Protein AF-A0A346A3N2-F1 (afdb_monomer_lite)

Foldseek 3Di:
DDDPVLCVVQVVQEDALQVLLVVQDDPPGPWAEEEEEEAPLDDDVLNVQQLVQRLVVTVAYEYEHEAQVQPPDDDDPSPDHPVVSQSVQSPDPSHRHYYYDPDNACLVSCLSNLGLEYEDEPVCVPPDHDPSNVSVQCSNPVVPHHYYYGDDDDDCDPVNVCVVPPPPCPVVVVVVVCVVVVHDVVNVVVVLQVLAAFEEEEEEAKEKEKEFEWAWDDDCPPHPDTDTHTDDMDIDIDFSLVVQLVSVVSRHQYEYEYEAEPDVVVVVSVVVSVVSVYHYDYDYDPVAHRWYWYFYDYPNDGDDIDIRAALAADDPVSLVVLLCCQQVDDGPYYHYTYPRRRCDDPVSVVSNVVSHYD

Organism: NCBI:txid331696

Secondary structure (DSSP, 8-state):
---HHHHHHHGGGB--HHHHHHHH-SSSPSS-EEEEEE--SS--HHHHHHHHHHHTT-SEEEEEEE-GGG---SSS--SS-HHHHHHHHHHSTT--EEEEE-SSSTHHHHHHH--SEEEE-GGGTTTS--HHHHHHHHHHHTTT-EEEEPP------HHHHHHHS--S-HHHHHHHHHHHTT--HHHHHHHHHTTTT-EEEEEE-EEEEEEEEEEEES--SSSS--EEEEEEEEEEEEEHHHHHHHHHHTT-EEEEEEEE-SSHHHHHHHHHHHHTT-EEEEEE-TTSPPPEEEEEEETTEEEEEEEE---SPPPHHHHHHHHHHHHHS--SEEEEE--SSSSSSTTTHHHHHHTS--

pLDDT: mean 89.22, std 12.28, range [44.62, 98.69]

Sequence (358 aa):
MMDEASKKIVSHKVKSAAEIAAAIGAPPRQKKVIMCHGTFDIVHPGHVRHLLYAKSKGDILIASLTADAHIVKANFRPFVPQELRAFNLAALEMVDYVVIDSNPTPLKNISVIKPDYFAKGYEYTKGGLHPRTAEEKQAVEAYGGEIIFTPGDIVYSSSNIIELEPPAIATEKLMALLEAEGLTFDDLRSAVDKLKGLRVHVVGDTIVDSYTHTTLIGGMTKTPTMSVRFENKHDFVGGAGIVAKHLKAAGAEVVFSTVLGNDNLADFALKDLEAAGVECIPIVDQTRPTTNKNAIIAGGYNLLKVDTLDNRSISERILKALCSQVADTPADIVVFSDFRHGMFNRETIPPLIKALPA

Structure (mmCIF, N/CA/C/O backbone):
data_AF-A0A346A3N2-F1
#
_entry.id   AF-A0A346A3N2-F1
#
loop_
_atom_site.group_PDB
_atom_site.id
_atom_site.type_symbol
_atom_site.label_atom_id
_atom_site.label_alt_id
_atom_site.label_comp_id
_atom_site.label_asym_id
_atom_site.label_entity_id
_atom_site.label_seq_id
_atom_site.pdbx_PDB_ins_code
_atom_site.Cartn_x
_atom_site.Cartn_y
_atom_site.Cartn_z
_atom_site.occupancy
_atom_site.B_iso_or_equiv
_atom_site.auth_seq_id
_atom_site.auth_comp_id
_atom_site.auth_asym_id
_atom_site.auth_atom_id
_atom_site.pdbx_PDB_model_num
ATOM 1 N N . MET A 1 1 ? 9.273 -16.909 -22.398 1.00 57.62 1 MET A N 1
ATOM 2 C CA . MET A 1 1 ? 10.690 -17.073 -22.805 1.00 57.62 1 MET A CA 1
ATOM 3 C C . MET A 1 1 ? 10.777 -17.021 -24.322 1.00 57.62 1 MET A C 1
ATOM 5 O O . MET A 1 1 ? 9.874 -17.531 -24.967 1.00 57.62 1 MET A O 1
ATOM 9 N N . MET A 1 2 ? 11.820 -16.392 -24.870 1.00 70.56 2 MET A N 1
ATOM 10 C CA . MET A 1 2 ? 12.058 -16.297 -26.319 1.00 70.56 2 MET A CA 1
ATOM 11 C C . MET A 1 2 ? 12.476 -17.668 -26.877 1.00 70.56 2 MET A C 1
ATOM 13 O O . MET A 1 2 ? 13.251 -18.368 -26.220 1.00 70.56 2 MET A O 1
ATOM 17 N N . ASP A 1 3 ? 11.967 -18.066 -28.043 1.00 84.38 3 ASP A N 1
ATOM 18 C CA . ASP A 1 3 ? 12.298 -19.351 -28.667 1.00 84.38 3 ASP A CA 1
ATOM 19 C C . ASP A 1 3 ? 13.733 -19.368 -29.236 1.00 84.38 3 ASP A C 1
ATOM 21 O O . ASP A 1 3 ? 14.352 -18.328 -29.475 1.00 84.38 3 ASP A O 1
ATOM 25 N N . GLU A 1 4 ? 14.281 -20.566 -29.450 1.00 80.75 4 GLU A N 1
ATOM 26 C CA . GLU A 1 4 ? 15.661 -20.750 -29.922 1.00 80.75 4 GLU A CA 1
ATOM 27 C C . GLU A 1 4 ? 15.924 -20.179 -31.322 1.00 80.75 4 GLU A C 1
ATOM 29 O O . GLU A 1 4 ? 17.043 -19.742 -31.601 1.00 80.75 4 GLU A O 1
ATOM 34 N N . ALA A 1 5 ? 14.924 -20.148 -32.210 1.00 84.06 5 ALA A N 1
ATOM 35 C CA . ALA A 1 5 ? 15.105 -19.574 -33.540 1.00 84.06 5 ALA A CA 1
ATOM 36 C C . ALA A 1 5 ? 15.258 -18.050 -33.444 1.00 84.06 5 ALA A C 1
ATOM 38 O O . ALA A 1 5 ? 16.199 -17.495 -34.014 1.00 84.06 5 ALA A O 1
ATOM 39 N N . SER A 1 6 ? 14.419 -17.394 -32.640 1.00 81.69 6 SER A N 1
ATOM 40 C CA . SER A 1 6 ? 14.501 -15.954 -32.376 1.00 81.69 6 SER A CA 1
ATOM 41 C C . SER A 1 6 ? 15.817 -15.551 -31.699 1.00 81.69 6 SER A C 1
ATOM 43 O O . SER A 1 6 ? 16.422 -14.545 -32.072 1.00 81.69 6 SER A O 1
ATOM 45 N N . LYS A 1 7 ? 16.324 -16.344 -30.741 1.00 82.38 7 LYS A N 1
ATOM 46 C CA . LYS A 1 7 ? 17.615 -16.061 -30.075 1.00 82.38 7 LYS A CA 1
ATOM 47 C C . LYS A 1 7 ? 18.786 -16.028 -31.054 1.00 82.38 7 LYS A C 1
ATOM 49 O O . LYS A 1 7 ? 19.639 -15.146 -30.955 1.00 82.38 7 LYS A O 1
ATOM 54 N N . LYS A 1 8 ? 18.823 -16.956 -32.015 1.00 86.56 8 LYS A N 1
ATOM 55 C CA . LYS A 1 8 ? 19.907 -17.050 -33.009 1.00 86.56 8 LYS A CA 1
ATOM 56 C C . LYS A 1 8 ? 20.038 -15.804 -33.886 1.00 86.56 8 LYS A C 1
ATOM 58 O O . LYS A 1 8 ? 21.131 -15.531 -34.372 1.00 86.56 8 LYS A O 1
ATOM 63 N N . ILE A 1 9 ? 18.961 -15.035 -34.063 1.00 87.50 9 ILE A N 1
ATOM 64 C CA . ILE A 1 9 ? 18.968 -13.817 -34.886 1.00 87.50 9 ILE A CA 1
ATOM 65 C C . ILE A 1 9 ? 19.878 -12.746 -34.271 1.00 87.50 9 ILE A C 1
ATOM 67 O O . ILE A 1 9 ? 20.611 -12.076 -34.992 1.00 87.50 9 ILE A O 1
ATOM 71 N N . VAL A 1 10 ? 19.874 -12.605 -32.943 1.00 90.00 10 VAL A N 1
ATOM 72 C CA . VAL A 1 10 ? 20.537 -11.490 -32.239 1.00 90.00 10 VAL A CA 1
ATOM 73 C C . VAL A 1 10 ? 21.742 -11.912 -31.394 1.00 90.00 10 VAL A C 1
ATOM 75 O O . VAL A 1 10 ? 22.565 -11.070 -31.036 1.00 90.00 10 VAL A O 1
ATOM 78 N N . SER A 1 11 ? 21.899 -13.208 -31.104 1.00 88.94 11 SER A N 1
ATOM 79 C CA . SER A 1 11 ? 22.955 -13.723 -30.219 1.00 88.94 11 SER A CA 1
ATOM 80 C C . SER A 1 11 ? 24.375 -13.423 -30.701 1.00 88.94 11 SER A C 1
ATOM 82 O O . SER A 1 11 ? 25.271 -13.276 -29.879 1.00 88.94 11 SER A O 1
ATOM 84 N N . HIS A 1 12 ? 24.590 -13.252 -32.009 1.00 93.50 12 HIS A N 1
ATOM 85 C CA . HIS A 1 12 ? 25.903 -12.927 -32.577 1.00 93.50 12 HIS A CA 1
ATOM 86 C C . HIS A 1 12 ? 26.485 -11.589 -32.081 1.00 93.50 12 HIS A C 1
ATOM 88 O O . HIS A 1 12 ? 27.703 -11.392 -32.150 1.00 93.50 12 HIS A O 1
ATOM 94 N N . LYS A 1 13 ? 25.636 -10.681 -31.577 1.00 96.38 13 LYS A N 1
ATOM 95 C CA . LYS A 1 13 ? 26.057 -9.414 -30.964 1.00 96.38 13 LYS A CA 1
ATOM 96 C C . LYS A 1 13 ? 26.348 -9.538 -29.470 1.00 96.38 13 LYS A C 1
ATOM 98 O O . LYS A 1 13 ? 27.067 -8.701 -28.933 1.00 96.38 13 LYS A O 1
ATOM 103 N N . VAL A 1 14 ? 25.811 -10.549 -28.787 1.00 96.50 14 VAL A N 1
ATOM 104 C CA . VAL A 1 14 ? 26.022 -10.751 -27.346 1.00 96.50 14 VAL A CA 1
ATOM 105 C C . VAL A 1 14 ? 27.343 -11.492 -27.148 1.00 96.50 14 VAL A C 1
ATOM 107 O O . VAL A 1 14 ? 27.477 -12.643 -27.556 1.00 96.50 14 VAL A O 1
ATOM 110 N N . LYS A 1 15 ? 28.339 -10.819 -26.567 1.00 96.81 15 LYS A N 1
ATOM 111 C CA . LYS A 1 15 ? 29.715 -11.323 -26.456 1.00 96.81 15 LYS A CA 1
ATOM 112 C C . LYS A 1 15 ? 30.335 -10.977 -25.107 1.00 96.81 15 LYS A C 1
ATOM 114 O O . LYS A 1 15 ? 29.983 -9.979 -24.476 1.00 96.81 15 LYS A O 1
ATOM 119 N N . SER A 1 16 ? 31.302 -11.777 -24.676 1.00 96.69 16 SER A N 1
ATOM 120 C CA . SER A 1 16 ? 32.151 -11.451 -23.530 1.00 96.69 16 SER A CA 1
ATOM 121 C C . SER A 1 16 ? 33.087 -10.278 -23.847 1.00 96.69 16 SER A C 1
ATOM 123 O O . SER A 1 16 ? 33.428 -10.014 -25.002 1.00 96.69 16 SER A O 1
ATOM 125 N N . ALA A 1 17 ? 33.570 -9.588 -22.810 1.00 95.69 17 ALA A N 1
ATOM 126 C CA . ALA A 1 17 ? 34.511 -8.480 -22.979 1.00 95.69 17 ALA A CA 1
ATOM 127 C C . ALA A 1 17 ? 35.791 -8.887 -23.738 1.00 95.69 17 ALA A C 1
ATOM 129 O O . ALA A 1 17 ? 36.308 -8.100 -24.528 1.00 95.69 17 ALA A O 1
ATOM 130 N N . ALA A 1 18 ? 36.275 -10.119 -23.541 1.00 95.56 18 ALA A N 1
ATOM 131 C CA . ALA A 1 18 ? 37.450 -10.643 -24.234 1.00 95.56 18 ALA A CA 1
ATOM 132 C C . ALA A 1 18 ? 37.187 -10.875 -25.731 1.00 95.56 18 ALA A C 1
ATOM 134 O O . ALA A 1 18 ? 38.008 -10.501 -26.567 1.00 95.56 18 ALA A O 1
ATOM 135 N N . GLU A 1 19 ? 36.028 -11.438 -26.083 1.00 96.94 19 GLU A N 1
ATOM 136 C CA . GLU A 1 19 ? 35.630 -11.631 -27.483 1.00 96.94 19 GLU A CA 1
ATOM 137 C C . GLU A 1 19 ? 35.419 -10.297 -28.200 1.00 96.94 19 GLU A C 1
ATOM 139 O O . GLU A 1 19 ? 35.803 -10.154 -29.360 1.00 96.94 19 GLU A O 1
ATOM 144 N N . ILE A 1 20 ? 34.842 -9.307 -27.511 1.00 96.69 20 ILE A N 1
ATOM 145 C CA . ILE A 1 20 ? 34.691 -7.952 -28.050 1.00 96.69 20 ILE A CA 1
ATOM 146 C C . ILE A 1 20 ? 36.065 -7.324 -28.272 1.00 96.69 20 ILE A C 1
ATOM 148 O O . ILE A 1 20 ? 36.321 -6.836 -29.369 1.00 96.69 20 ILE A O 1
ATOM 152 N N . ALA A 1 21 ? 36.963 -7.380 -27.282 1.00 95.38 21 ALA A N 1
ATOM 153 C CA . ALA A 1 21 ? 38.323 -6.851 -27.399 1.00 95.38 21 ALA A CA 1
ATOM 154 C C . ALA A 1 21 ? 39.093 -7.489 -28.570 1.00 95.38 21 ALA A C 1
ATOM 156 O O . ALA A 1 21 ? 39.763 -6.784 -29.326 1.00 95.38 21 ALA A O 1
ATOM 157 N N . ALA A 1 22 ? 38.943 -8.802 -28.771 1.00 95.06 22 ALA A N 1
ATOM 158 C CA . ALA A 1 22 ? 39.514 -9.506 -29.916 1.00 95.06 22 ALA A CA 1
ATOM 159 C C . ALA A 1 22 ? 38.896 -9.052 -31.252 1.00 95.06 22 ALA A C 1
ATOM 161 O O . ALA A 1 22 ? 39.620 -8.873 -32.228 1.00 95.06 22 ALA A O 1
ATOM 162 N N . ALA A 1 23 ? 37.579 -8.827 -31.298 1.00 94.50 23 ALA A N 1
ATOM 163 C CA . ALA A 1 23 ? 36.869 -8.422 -32.511 1.00 94.50 23 ALA A CA 1
ATOM 164 C C . ALA A 1 23 ? 37.151 -6.970 -32.940 1.00 94.50 23 ALA A C 1
ATOM 166 O O . ALA A 1 23 ? 37.178 -6.682 -34.135 1.00 94.50 23 ALA A O 1
ATOM 167 N N . ILE A 1 24 ? 37.351 -6.054 -31.986 1.00 94.81 24 ILE A N 1
ATOM 168 C CA . ILE A 1 24 ? 37.620 -4.631 -32.267 1.00 94.81 24 ILE A CA 1
ATOM 169 C C . ILE A 1 24 ? 39.118 -4.310 -32.395 1.00 94.81 24 ILE A C 1
ATOM 171 O O . ILE A 1 24 ? 39.472 -3.235 -32.877 1.00 94.81 24 ILE A O 1
ATOM 175 N N . GLY A 1 25 ? 39.998 -5.211 -31.948 1.00 91.94 25 GLY A N 1
ATOM 176 C CA . GLY A 1 25 ? 41.449 -5.021 -31.947 1.00 91.94 25 GLY A CA 1
ATOM 177 C C . GLY A 1 25 ? 41.962 -4.056 -30.868 1.00 91.94 25 GLY A C 1
ATOM 178 O O . GLY A 1 25 ? 41.202 -3.462 -30.095 1.00 91.94 25 GLY A O 1
ATOM 179 N N . ALA A 1 26 ? 43.285 -3.896 -30.806 1.00 87.75 26 ALA A N 1
ATOM 180 C CA . ALA A 1 26 ? 43.946 -2.998 -29.860 1.00 87.75 26 ALA A CA 1
ATOM 181 C C . ALA A 1 26 ? 43.975 -1.541 -30.371 1.00 87.75 26 ALA A C 1
ATOM 183 O O . ALA A 1 26 ? 44.071 -1.321 -31.580 1.00 87.75 26 ALA A O 1
ATOM 184 N N . PRO A 1 27 ? 43.916 -0.537 -29.478 1.00 86.00 27 PRO A N 1
ATOM 185 C CA . PRO A 1 27 ? 44.135 0.857 -29.853 1.00 86.00 27 PRO A CA 1
ATOM 186 C C . PRO A 1 27 ? 45.611 1.128 -30.223 1.00 86.00 27 PRO A C 1
ATOM 188 O O . PRO A 1 27 ? 46.496 0.478 -29.660 1.00 86.00 27 PRO A O 1
ATOM 191 N N . PRO A 1 28 ? 45.900 2.101 -31.116 1.00 87.12 28 PRO A N 1
ATOM 192 C CA . PRO A 1 28 ? 44.949 2.971 -31.817 1.00 87.12 28 PRO A CA 1
ATOM 193 C C . PRO A 1 28 ? 44.237 2.256 -32.979 1.00 87.12 28 PRO A C 1
ATOM 195 O O . PRO A 1 28 ? 44.858 1.542 -33.763 1.00 87.12 28 PRO A O 1
ATOM 198 N N . ARG A 1 29 ? 42.921 2.470 -33.105 1.00 88.69 29 ARG A N 1
ATOM 199 C CA . ARG A 1 29 ? 42.066 1.811 -34.109 1.00 88.69 29 ARG A CA 1
ATOM 200 C C . ARG A 1 29 ? 41.722 2.751 -35.261 1.00 88.69 29 ARG A C 1
ATOM 202 O O . ARG A 1 29 ? 41.587 3.954 -35.057 1.00 88.69 29 ARG A O 1
ATOM 209 N N . GLN A 1 30 ? 41.507 2.182 -36.451 1.00 89.69 30 GLN A N 1
ATOM 210 C CA . GLN A 1 30 ? 40.926 2.920 -37.583 1.00 89.69 30 GLN A CA 1
ATOM 211 C C . GLN A 1 30 ? 39.439 3.227 -37.361 1.00 89.69 30 GLN A C 1
ATOM 213 O O . GLN A 1 30 ? 39.003 4.336 -37.639 1.00 89.69 30 GLN A O 1
ATOM 218 N N . LYS A 1 31 ? 38.679 2.250 -36.846 1.00 94.31 31 LYS A N 1
ATOM 219 C CA . LYS A 1 31 ? 37.274 2.414 -36.456 1.00 94.31 31 LYS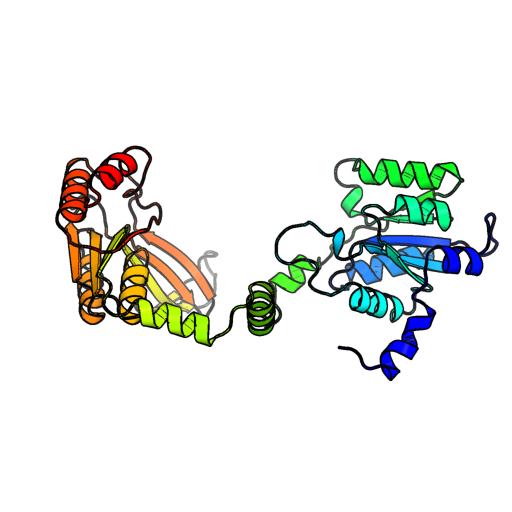 A CA 1
ATOM 220 C C . LYS A 1 31 ? 37.188 2.757 -34.976 1.00 94.31 31 LYS A C 1
ATOM 222 O O . LYS A 1 31 ? 37.680 1.991 -34.145 1.00 94.31 31 LYS A O 1
ATOM 227 N N . LYS A 1 32 ? 36.566 3.885 -34.650 1.00 96.06 32 LYS A N 1
ATOM 228 C CA . LYS A 1 32 ? 36.407 4.360 -33.275 1.00 96.06 32 LYS A CA 1
ATOM 229 C C . LYS A 1 32 ? 35.349 3.552 -32.540 1.00 96.06 32 LYS A C 1
ATOM 231 O O . LYS A 1 32 ? 34.252 3.335 -33.050 1.00 96.06 32 LYS A O 1
ATOM 236 N N . VAL A 1 33 ? 35.678 3.115 -31.331 1.00 97.44 33 VAL A N 1
ATOM 237 C CA . VAL A 1 33 ? 34.786 2.297 -30.506 1.00 97.44 33 VAL A CA 1
ATOM 238 C C . VAL A 1 33 ? 34.203 3.144 -29.386 1.00 97.44 33 VAL A C 1
ATOM 240 O O . VAL A 1 33 ? 34.946 3.764 -28.629 1.00 97.44 33 VAL A O 1
ATOM 243 N N . ILE A 1 34 ? 32.882 3.132 -29.241 1.00 97.06 34 ILE A N 1
ATOM 244 C CA . ILE A 1 34 ? 32.167 3.799 -28.157 1.00 97.06 34 ILE A CA 1
ATOM 245 C C . ILE A 1 34 ? 31.410 2.791 -27.298 1.00 97.06 34 ILE A C 1
ATOM 247 O O . ILE A 1 34 ? 30.782 1.866 -27.808 1.00 97.06 34 ILE A O 1
ATOM 251 N N . MET A 1 35 ? 31.464 2.965 -25.981 1.00 97.06 35 MET A N 1
ATOM 252 C CA . MET A 1 35 ? 30.788 2.100 -25.016 1.00 97.06 35 MET A CA 1
ATOM 253 C C . MET A 1 35 ? 29.793 2.901 -24.172 1.00 97.06 35 MET A C 1
ATOM 255 O O . MET A 1 35 ? 30.150 3.919 -23.583 1.00 97.06 35 MET A O 1
ATOM 259 N N . CYS A 1 36 ? 28.557 2.415 -24.082 1.00 95.12 36 CYS A N 1
ATOM 260 C CA . CYS A 1 36 ? 27.530 2.893 -23.152 1.00 95.12 36 CYS A CA 1
ATOM 261 C C . CYS A 1 36 ? 27.375 1.885 -22.010 1.00 95.12 36 CYS A C 1
ATOM 263 O O . CYS A 1 36 ? 27.456 0.683 -22.253 1.00 95.12 36 CYS A O 1
ATOM 265 N N . HIS A 1 37 ? 27.091 2.344 -20.788 1.00 94.31 37 HIS A N 1
ATOM 266 C CA . HIS A 1 37 ? 26.818 1.453 -19.654 1.00 94.31 37 HIS A CA 1
ATOM 267 C C . HIS A 1 37 ? 25.558 1.850 -18.878 1.00 94.31 37 HIS A C 1
ATOM 269 O O . HIS A 1 37 ? 25.378 3.026 -18.55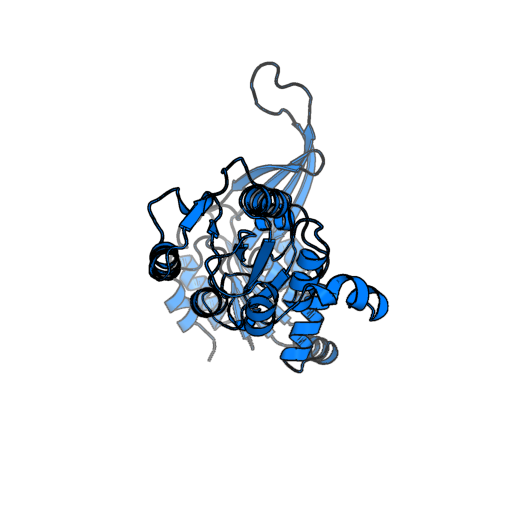2 1.00 94.31 37 HIS A O 1
ATOM 275 N N . GLY A 1 38 ? 24.718 0.873 -18.530 1.00 90.75 38 GLY A N 1
ATOM 276 C CA . GLY A 1 38 ? 23.506 1.102 -17.741 1.00 90.75 38 GLY A CA 1
ATOM 277 C C . GLY A 1 38 ? 22.717 -0.168 -17.428 1.00 90.75 38 GLY A C 1
ATOM 278 O O . GLY A 1 38 ? 23.094 -1.268 -17.809 1.00 90.75 38 GLY A O 1
ATOM 279 N N . THR A 1 39 ? 21.590 -0.031 -16.730 1.00 89.75 39 THR A N 1
ATOM 280 C CA . THR A 1 39 ? 20.716 -1.178 -16.434 1.00 89.75 39 THR A CA 1
ATOM 281 C C . THR A 1 39 ? 19.857 -1.576 -17.635 1.00 89.75 39 THR A C 1
ATOM 283 O O . THR A 1 39 ? 19.654 -2.762 -17.856 1.00 89.75 39 THR A O 1
ATOM 286 N N . PHE A 1 40 ? 19.364 -0.612 -18.422 1.00 89.62 40 PHE A N 1
ATOM 287 C CA . PHE A 1 40 ? 18.491 -0.867 -19.580 1.00 89.62 40 PHE A CA 1
ATOM 288 C C . PHE A 1 40 ? 17.303 -1.795 -19.263 1.00 89.62 40 PHE A C 1
ATOM 290 O O . PHE A 1 40 ? 17.032 -2.726 -20.012 1.00 89.62 40 PHE A O 1
ATOM 297 N N . ASP A 1 41 ? 16.625 -1.553 -18.133 1.00 85.00 41 ASP A N 1
ATOM 298 C CA . ASP A 1 41 ? 15.563 -2.432 -17.621 1.00 85.00 41 ASP A CA 1
ATOM 299 C C . ASP A 1 41 ? 14.421 -2.599 -18.639 1.00 85.00 41 ASP A C 1
ATOM 301 O O . ASP A 1 41 ? 14.256 -3.650 -19.250 1.00 85.00 41 ASP A O 1
ATOM 305 N N . ILE A 1 42 ? 13.726 -1.500 -18.936 1.00 84.50 42 ILE A N 1
ATOM 306 C CA . ILE A 1 42 ? 12.826 -1.397 -20.088 1.00 84.50 42 ILE A CA 1
ATOM 307 C C . ILE A 1 42 ? 13.417 -0.363 -21.037 1.00 84.50 42 ILE A C 1
ATOM 309 O O . ILE A 1 42 ? 13.668 0.776 -20.633 1.00 84.50 42 ILE A O 1
ATOM 313 N N . VAL A 1 43 ? 13.661 -0.745 -22.291 1.00 84.62 43 VAL A N 1
ATOM 314 C CA . VAL A 1 43 ? 14.126 0.178 -23.335 1.00 84.62 43 VAL A CA 1
ATOM 315 C C . VAL A 1 43 ? 13.002 1.161 -23.667 1.00 84.62 43 VAL A C 1
ATOM 317 O O . VAL A 1 43 ? 11.867 0.770 -23.903 1.00 84.62 43 VAL A O 1
ATOM 320 N N . HIS A 1 44 ? 13.324 2.451 -23.673 1.00 82.56 44 HIS A N 1
ATOM 321 C CA . HIS A 1 44 ? 12.395 3.549 -23.941 1.00 82.56 44 HIS A CA 1
ATOM 322 C C . HIS A 1 44 ? 13.081 4.574 -24.862 1.00 82.56 44 HIS A C 1
ATOM 324 O O . HIS A 1 44 ? 14.298 4.475 -25.075 1.00 82.56 44 HIS A O 1
ATOM 330 N N . PRO A 1 45 ? 12.365 5.587 -25.391 1.00 82.19 45 PRO A N 1
ATOM 331 C CA . PRO A 1 45 ? 12.944 6.557 -26.327 1.00 82.19 45 PRO A CA 1
ATOM 332 C C . PRO A 1 45 ? 14.212 7.266 -25.819 1.00 82.19 45 PRO A C 1
ATOM 334 O O . PRO A 1 45 ? 15.079 7.627 -26.612 1.00 82.19 45 PRO A O 1
ATOM 337 N N . GLY A 1 46 ? 14.368 7.411 -24.497 1.00 81.44 46 GLY A N 1
ATOM 338 C CA . GLY A 1 46 ? 15.589 7.939 -23.882 1.00 81.44 46 GLY A CA 1
ATOM 339 C C . GLY A 1 46 ? 16.823 7.075 -24.152 1.00 81.44 46 GLY A C 1
ATOM 340 O O . GLY A 1 46 ? 17.844 7.601 -24.593 1.00 81.44 46 GLY A O 1
ATOM 341 N N . HIS A 1 47 ? 16.719 5.755 -23.958 1.00 88.12 47 HIS A N 1
ATOM 342 C CA . HIS A 1 47 ? 17.797 4.810 -24.272 1.00 88.12 47 HIS A CA 1
ATOM 343 C C . HIS A 1 47 ? 18.121 4.804 -25.769 1.00 88.12 47 HIS A C 1
ATOM 345 O O . HIS A 1 47 ? 19.291 4.868 -26.137 1.00 88.12 47 HIS A O 1
ATOM 351 N N . VAL A 1 48 ? 17.100 4.792 -26.632 1.00 88.31 48 VAL A N 1
ATOM 352 C CA . VAL A 1 48 ? 17.290 4.806 -28.092 1.00 88.31 48 VAL A CA 1
ATOM 353 C C . VAL A 1 48 ? 18.041 6.065 -28.528 1.00 88.31 48 VAL A C 1
ATOM 355 O O . VAL A 1 48 ? 19.041 5.962 -29.232 1.00 88.31 48 VAL A O 1
ATOM 358 N N . ARG A 1 49 ? 17.637 7.249 -28.050 1.00 84.50 49 ARG A N 1
ATOM 359 C CA . ARG A 1 49 ? 18.323 8.517 -28.352 1.00 84.50 49 ARG A CA 1
ATOM 360 C C . ARG A 1 49 ? 19.757 8.542 -27.823 1.00 84.50 49 ARG A C 1
ATOM 362 O O . ARG A 1 49 ? 20.654 8.987 -28.535 1.00 84.50 49 ARG A O 1
ATOM 369 N N . HIS A 1 50 ? 19.979 8.057 -26.600 1.00 89.12 50 HIS A N 1
ATOM 370 C CA . HIS A 1 50 ? 21.315 7.961 -26.010 1.00 89.12 50 HIS A CA 1
ATOM 371 C C . HIS A 1 50 ? 22.245 7.081 -26.861 1.00 89.12 50 HIS A C 1
ATOM 373 O O . HIS A 1 50 ? 23.344 7.513 -27.208 1.00 89.12 50 HIS A O 1
ATOM 379 N N . LEU A 1 51 ? 21.781 5.892 -27.256 1.00 92.88 51 LEU A N 1
ATOM 380 C CA . LEU A 1 51 ? 22.541 4.947 -28.079 1.00 92.88 51 LEU A CA 1
ATOM 381 C C . LEU A 1 51 ? 22.755 5.465 -29.511 1.00 92.88 51 LEU A C 1
ATOM 383 O O . LEU A 1 51 ? 23.860 5.352 -30.030 1.00 92.88 51 LEU A O 1
ATOM 387 N N . LEU A 1 52 ? 21.752 6.096 -30.135 1.00 92.25 52 LEU A N 1
ATOM 388 C CA . LEU A 1 52 ? 21.897 6.726 -31.458 1.00 92.25 52 LEU A CA 1
ATOM 389 C C . LEU A 1 52 ? 22.922 7.862 -31.438 1.00 92.25 52 LEU A C 1
ATOM 391 O O . LEU A 1 52 ? 23.779 7.945 -32.319 1.00 92.25 52 LEU A O 1
ATOM 395 N N . TYR A 1 53 ? 22.874 8.721 -30.417 1.00 91.25 53 TYR A N 1
ATOM 396 C CA . TYR A 1 53 ? 23.867 9.777 -30.267 1.00 91.25 53 TYR A CA 1
ATOM 397 C C . TYR A 1 53 ? 25.261 9.188 -30.049 1.00 91.25 53 TYR A C 1
ATOM 399 O O . TYR A 1 53 ? 26.207 9.640 -30.689 1.00 91.25 53 TYR A O 1
ATOM 407 N N . ALA A 1 54 ? 25.397 8.163 -29.202 1.00 92.88 54 ALA A N 1
ATOM 408 C CA . ALA A 1 54 ? 26.671 7.480 -29.008 1.00 92.88 54 ALA A CA 1
ATOM 409 C C . ALA A 1 54 ? 27.204 6.907 -30.334 1.00 92.88 54 ALA A C 1
ATOM 411 O O . ALA A 1 54 ? 28.323 7.230 -30.727 1.00 92.88 54 ALA A O 1
ATOM 412 N N . LYS A 1 55 ? 26.379 6.172 -31.091 1.00 94.88 55 LYS A N 1
ATOM 413 C CA . LYS A 1 55 ? 26.738 5.654 -32.422 1.00 94.88 55 LYS A CA 1
ATOM 414 C C . LYS A 1 55 ? 27.147 6.758 -33.407 1.00 94.88 55 LYS A C 1
ATOM 416 O O . LYS A 1 55 ? 28.012 6.534 -34.236 1.00 94.88 55 LYS A O 1
ATOM 421 N N . SER A 1 56 ? 26.610 7.976 -33.305 1.00 93.75 56 SER A N 1
ATOM 422 C CA . SER A 1 56 ? 27.059 9.098 -34.155 1.00 93.75 56 SER A CA 1
ATOM 423 C C . SER A 1 56 ? 28.491 9.583 -33.864 1.00 93.75 56 SER A C 1
ATOM 425 O O . SER A 1 56 ? 29.038 10.369 -34.637 1.00 93.75 56 SER A O 1
ATOM 427 N N . LYS A 1 57 ? 29.087 9.168 -32.738 1.00 93.75 57 LYS A N 1
ATOM 428 C CA . LYS A 1 57 ? 30.439 9.557 -32.300 1.00 93.75 57 LYS A CA 1
ATOM 429 C C . LYS A 1 57 ? 31.481 8.452 -32.469 1.00 93.75 57 LYS A C 1
ATOM 431 O O . LYS A 1 57 ? 32.663 8.731 -32.309 1.00 93.75 57 LYS A O 1
ATOM 436 N N . GLY A 1 58 ? 31.072 7.225 -32.787 1.00 93.12 58 GLY A N 1
ATOM 437 C CA . GLY A 1 58 ? 31.979 6.100 -32.990 1.00 93.12 58 GLY A CA 1
ATOM 438 C C . GLY A 1 58 ? 31.432 5.107 -34.007 1.00 93.12 58 GLY A C 1
ATOM 439 O O . GLY A 1 58 ? 30.230 4.896 -34.107 1.00 93.12 58 GLY A O 1
ATOM 440 N N . ASP A 1 59 ? 32.319 4.458 -34.747 1.00 96.38 59 ASP A N 1
ATOM 441 C CA . ASP A 1 59 ? 31.962 3.482 -35.775 1.00 96.38 59 ASP A CA 1
ATOM 442 C C . ASP A 1 59 ? 31.381 2.187 -35.196 1.00 96.38 59 ASP A C 1
ATOM 444 O O . ASP A 1 59 ? 30.605 1.511 -35.870 1.00 96.38 59 ASP A O 1
ATOM 448 N N . ILE A 1 60 ? 31.754 1.826 -33.963 1.00 97.38 60 ILE A N 1
ATOM 449 C CA . ILE A 1 60 ? 31.315 0.606 -33.270 1.00 97.38 60 ILE A CA 1
ATOM 450 C C . ILE A 1 60 ? 30.747 0.986 -31.899 1.00 97.38 60 ILE A C 1
ATOM 452 O O . ILE A 1 60 ? 31.470 1.538 -31.073 1.00 97.38 60 ILE A O 1
ATOM 456 N N . LEU A 1 61 ? 29.481 0.659 -31.640 1.00 98.00 61 LEU A N 1
ATOM 457 C CA . LEU A 1 61 ? 28.785 0.867 -30.374 1.00 98.00 61 LEU A CA 1
ATOM 458 C C . LEU A 1 61 ? 28.677 -0.441 -29.585 1.00 98.00 61 LEU A C 1
ATOM 460 O O . LEU A 1 61 ? 28.073 -1.420 -30.030 1.00 98.00 61 LEU A O 1
ATOM 464 N N . ILE A 1 62 ? 29.205 -0.408 -28.365 1.00 98.19 62 ILE A N 1
ATOM 465 C CA . ILE A 1 62 ? 29.097 -1.473 -27.372 1.00 98.19 62 ILE A CA 1
ATOM 466 C C . ILE A 1 62 ? 28.100 -1.039 -26.296 1.00 98.19 62 ILE A C 1
ATOM 468 O O . ILE A 1 62 ? 28.326 -0.059 -25.583 1.00 98.19 62 ILE A O 1
ATOM 472 N N . ALA A 1 63 ? 27.012 -1.786 -26.136 1.00 97.50 63 ALA A N 1
ATOM 473 C CA . ALA A 1 63 ? 26.079 -1.607 -25.031 1.00 97.50 63 ALA A CA 1
ATOM 474 C C . ALA A 1 63 ? 26.437 -2.566 -23.885 1.00 97.50 63 ALA A C 1
ATOM 476 O O . ALA A 1 63 ? 26.285 -3.781 -23.988 1.00 97.50 63 ALA A O 1
ATOM 477 N N . SER A 1 64 ? 26.927 -2.021 -22.778 1.00 96.94 64 SER A N 1
ATOM 478 C CA . SER A 1 64 ? 27.222 -2.774 -21.563 1.00 96.94 64 SER A CA 1
ATOM 479 C C . SER A 1 64 ? 26.062 -2.670 -20.585 1.00 96.94 64 SER A C 1
ATOM 481 O O . SER A 1 64 ? 25.670 -1.567 -20.204 1.00 96.94 64 SER A O 1
ATOM 483 N N . LEU A 1 65 ? 25.513 -3.806 -20.163 1.00 94.75 65 LEU A N 1
ATOM 484 C CA . LEU A 1 65 ? 24.405 -3.840 -19.213 1.00 94.75 65 LEU A CA 1
ATOM 485 C C . LEU A 1 65 ? 24.818 -4.445 -17.875 1.00 94.75 65 LEU A C 1
ATOM 487 O O . LEU A 1 65 ? 25.503 -5.459 -17.839 1.00 94.75 65 LEU A O 1
ATOM 491 N N . THR A 1 66 ? 24.387 -3.842 -16.770 1.00 93.81 66 THR A N 1
ATOM 492 C CA . THR A 1 66 ? 24.630 -4.378 -15.421 1.00 93.81 66 THR A CA 1
ATOM 493 C C . THR A 1 66 ? 23.893 -5.712 -15.232 1.00 93.81 66 THR A C 1
ATOM 495 O O . THR A 1 66 ? 22.696 -5.794 -15.538 1.00 93.81 66 THR A O 1
ATOM 498 N N . ALA A 1 67 ? 24.580 -6.745 -14.733 1.00 93.12 67 ALA A N 1
ATOM 499 C CA . ALA A 1 67 ? 23.976 -8.036 -14.392 1.00 93.12 67 ALA A CA 1
ATOM 500 C C . ALA A 1 67 ? 22.952 -7.921 -13.250 1.00 93.12 67 ALA A C 1
ATOM 502 O O . ALA A 1 67 ? 23.042 -7.017 -12.413 1.00 93.12 67 ALA A O 1
ATOM 503 N N . ASP A 1 68 ? 22.006 -8.863 -13.198 1.00 90.31 68 ASP A N 1
ATOM 504 C CA . ASP A 1 68 ? 20.890 -8.851 -12.237 1.00 90.31 68 ASP A CA 1
ATOM 505 C C . ASP A 1 68 ? 21.384 -8.795 -10.779 1.00 90.31 68 ASP A C 1
ATOM 507 O O . ASP A 1 68 ? 20.858 -8.031 -9.972 1.00 90.31 68 ASP A O 1
ATOM 511 N N . ALA A 1 69 ? 22.479 -9.500 -10.473 1.00 89.06 69 ALA A N 1
ATOM 512 C CA . ALA A 1 69 ? 23.079 -9.576 -9.137 1.00 89.06 69 ALA A CA 1
ATOM 513 C C . ALA A 1 69 ? 23.538 -8.226 -8.544 1.00 89.06 69 ALA A C 1
ATOM 515 O O . ALA A 1 69 ? 23.721 -8.127 -7.332 1.00 89.06 69 ALA A O 1
ATOM 516 N N . HIS A 1 70 ? 23.737 -7.190 -9.369 1.00 86.94 70 HIS A N 1
ATOM 517 C CA . HIS A 1 70 ? 24.292 -5.895 -8.936 1.00 86.94 70 HIS A CA 1
ATOM 518 C C . HIS A 1 70 ? 23.276 -4.745 -8.952 1.00 86.94 70 HIS A C 1
ATOM 520 O O . HIS A 1 70 ? 23.630 -3.589 -8.701 1.00 86.94 70 HIS A O 1
ATOM 526 N N . ILE A 1 71 ? 22.005 -5.028 -9.240 1.00 82.25 71 ILE A N 1
ATOM 527 C CA . ILE A 1 71 ? 20.940 -4.022 -9.305 1.00 82.25 71 ILE A CA 1
ATOM 528 C C . ILE A 1 71 ? 20.202 -4.002 -7.962 1.00 82.25 71 ILE A C 1
ATOM 530 O O . ILE A 1 71 ? 19.308 -4.795 -7.711 1.00 82.25 71 ILE A O 1
ATOM 534 N N . VAL A 1 72 ? 20.591 -3.070 -7.085 1.00 68.25 72 VAL A N 1
ATOM 535 C CA . VAL A 1 72 ? 20.094 -2.992 -5.689 1.00 68.25 72 VAL A CA 1
ATOM 536 C C . VAL A 1 72 ? 19.147 -1.796 -5.464 1.00 68.25 72 VAL A C 1
ATOM 538 O O . VAL A 1 72 ? 18.786 -1.466 -4.337 1.00 68.25 72 VAL A O 1
ATOM 541 N N . LYS A 1 73 ? 18.745 -1.076 -6.524 1.00 53.91 73 LYS A N 1
ATOM 542 C CA . LYS A 1 73 ? 17.830 0.074 -6.384 1.00 53.91 73 LYS A CA 1
ATOM 543 C C . LYS A 1 73 ? 16.381 -0.409 -6.201 1.00 53.91 73 LYS A C 1
ATOM 545 O O . LYS A 1 73 ? 15.899 -1.200 -6.998 1.00 53.91 73 LYS A O 1
ATOM 550 N N . ALA A 1 74 ? 15.742 0.109 -5.148 1.00 53.91 74 ALA A N 1
ATOM 551 C CA . ALA A 1 74 ? 14.445 -0.252 -4.561 1.00 53.91 74 ALA A CA 1
ATOM 552 C C . ALA A 1 74 ? 13.286 -0.642 -5.513 1.00 53.91 74 ALA A C 1
ATOM 554 O O . ALA A 1 74 ? 13.191 -0.159 -6.641 1.00 53.91 74 ALA A O 1
ATOM 555 N N . ASN A 1 75 ? 12.357 -1.438 -4.955 1.00 51.41 75 ASN A N 1
ATOM 556 C CA . ASN A 1 75 ? 11.109 -1.969 -5.527 1.00 51.41 75 ASN A CA 1
ATOM 557 C C . ASN A 1 75 ? 11.271 -2.836 -6.789 1.00 51.41 75 ASN A C 1
ATOM 559 O O . ASN A 1 75 ? 11.043 -2.372 -7.903 1.00 51.41 75 ASN A O 1
ATOM 563 N N . PHE A 1 76 ? 11.539 -4.134 -6.586 1.00 54.50 76 PHE A N 1
ATOM 564 C CA . PHE A 1 76 ? 11.318 -5.196 -7.584 1.00 54.50 76 PHE A CA 1
ATOM 565 C C . PHE A 1 76 ? 12.069 -5.030 -8.924 1.00 54.50 76 PHE A C 1
ATOM 567 O O . PHE A 1 76 ? 11.536 -5.403 -9.967 1.00 54.50 76 PHE A O 1
ATOM 574 N N . ARG A 1 77 ? 13.289 -4.470 -8.909 1.00 68.25 77 ARG A N 1
ATOM 575 C CA . ARG A 1 77 ? 14.138 -4.297 -10.103 1.00 68.25 77 ARG A CA 1
ATOM 576 C C . ARG A 1 77 ? 15.319 -5.280 -10.129 1.00 68.25 77 ARG A C 1
ATOM 578 O O . ARG A 1 77 ? 15.835 -5.594 -9.060 1.00 68.25 77 ARG A O 1
ATOM 585 N N . PRO A 1 78 ? 15.804 -5.670 -11.323 1.00 72.88 78 PRO A N 1
ATOM 586 C CA . PRO A 1 78 ? 15.247 -5.330 -12.635 1.00 72.88 78 PRO A CA 1
ATOM 587 C C . PRO A 1 78 ? 13.945 -6.093 -12.910 1.00 72.88 78 PRO A C 1
ATOM 589 O O . PRO A 1 78 ? 13.768 -7.217 -12.451 1.00 72.88 78 PRO A O 1
ATOM 592 N N . PHE A 1 79 ? 13.032 -5.477 -13.657 1.00 75.94 79 PHE A N 1
ATOM 593 C CA . PHE A 1 79 ? 11.801 -6.136 -14.103 1.00 75.94 79 PHE A CA 1
ATOM 594 C C . PHE A 1 79 ? 12.072 -7.157 -15.208 1.00 75.94 79 PHE A C 1
ATOM 596 O O . PHE A 1 79 ? 11.371 -8.164 -15.312 1.00 75.94 79 PHE A O 1
ATOM 603 N N . VAL A 1 80 ? 13.077 -6.892 -16.044 1.00 85.12 80 VAL A N 1
ATOM 604 C CA . VAL A 1 80 ? 13.455 -7.754 -17.163 1.00 85.12 80 VAL A CA 1
ATOM 605 C C . VAL A 1 80 ? 14.776 -8.471 -16.839 1.00 85.12 80 VAL A C 1
ATOM 607 O O . VAL A 1 80 ? 15.785 -7.796 -16.608 1.00 85.12 80 VAL A O 1
ATOM 610 N N . PRO A 1 81 ? 14.820 -9.821 -16.859 1.00 90.12 81 PRO A N 1
ATOM 611 C CA . PRO A 1 81 ? 16.053 -10.585 -16.661 1.00 90.12 81 PRO A CA 1
ATOM 612 C C . PRO A 1 81 ? 17.168 -10.174 -17.627 1.00 90.12 81 PRO A C 1
ATOM 614 O O . PRO A 1 81 ? 16.904 -9.856 -18.793 1.00 90.12 81 PRO A O 1
ATOM 617 N N . GLN A 1 82 ? 18.420 -10.228 -17.170 1.00 93.12 82 GLN A N 1
ATOM 618 C CA . GLN A 1 82 ? 19.593 -9.746 -17.916 1.00 93.12 82 GLN A CA 1
ATOM 619 C C . GLN A 1 82 ? 19.711 -10.271 -19.352 1.00 93.12 82 GLN A C 1
ATOM 621 O O . GLN A 1 82 ? 20.064 -9.504 -20.244 1.00 93.12 82 GLN A O 1
ATOM 626 N N . GLU A 1 83 ? 19.362 -11.536 -19.602 1.00 92.19 83 GLU A N 1
ATOM 627 C CA . GLU A 1 83 ? 19.445 -12.139 -20.939 1.00 92.19 83 GLU A CA 1
ATOM 628 C C . GLU A 1 83 ? 18.443 -11.499 -21.907 1.00 92.19 83 GLU A C 1
ATOM 630 O O . GLU A 1 83 ? 18.767 -11.191 -23.052 1.00 92.19 83 GLU A O 1
ATOM 635 N N . LEU A 1 84 ? 17.224 -11.221 -21.435 1.00 90.06 84 LEU A N 1
ATOM 636 C CA . LEU A 1 84 ? 16.207 -10.548 -22.241 1.00 90.06 84 LEU A CA 1
ATOM 637 C C . LEU A 1 84 ? 16.572 -9.080 -22.483 1.00 90.06 84 LEU A C 1
ATOM 639 O O . LEU A 1 84 ? 16.371 -8.583 -23.592 1.00 90.06 84 LEU A O 1
ATOM 643 N N . ARG A 1 85 ? 17.170 -8.401 -21.495 1.00 93.56 85 ARG A N 1
ATOM 644 C CA . ARG A 1 85 ? 17.726 -7.048 -21.686 1.00 93.56 85 ARG A CA 1
ATOM 645 C C . ARG A 1 85 ? 18.840 -7.055 -22.732 1.00 93.56 85 ARG A C 1
ATOM 647 O O . ARG A 1 85 ? 18.862 -6.182 -23.600 1.00 93.56 85 ARG A O 1
ATOM 654 N N . ALA A 1 86 ? 19.717 -8.059 -22.696 1.00 94.75 86 ALA A N 1
ATOM 655 C CA . ALA A 1 86 ? 20.794 -8.219 -23.666 1.00 94.75 86 ALA A CA 1
ATOM 656 C C . ALA A 1 86 ? 20.258 -8.410 -25.089 1.00 94.75 86 ALA A C 1
ATOM 658 O O . ALA A 1 86 ? 20.689 -7.713 -26.008 1.00 94.75 86 ALA A O 1
ATOM 659 N N . PHE A 1 87 ? 19.277 -9.298 -25.269 1.00 93.19 87 PHE A N 1
ATOM 660 C CA . PHE A 1 87 ? 18.651 -9.526 -26.573 1.00 93.19 87 PHE A CA 1
ATOM 661 C C . PHE A 1 87 ? 17.893 -8.304 -27.088 1.00 93.19 87 PHE A C 1
ATOM 663 O O . PHE A 1 87 ? 17.971 -8.009 -28.278 1.00 93.19 87 PHE A O 1
ATOM 670 N N . ASN A 1 88 ? 17.221 -7.558 -26.207 1.00 92.69 88 ASN A N 1
ATOM 671 C CA . ASN A 1 88 ? 16.541 -6.318 -26.577 1.00 92.69 88 ASN A CA 1
ATOM 672 C C . ASN A 1 88 ? 17.534 -5.285 -27.134 1.00 92.69 88 ASN A C 1
ATOM 674 O O . ASN A 1 88 ? 17.321 -4.727 -28.206 1.00 92.69 88 ASN A O 1
ATOM 678 N N . LEU A 1 89 ? 18.673 -5.091 -26.460 1.00 95.81 89 LEU A N 1
ATOM 679 C CA . LEU A 1 89 ? 19.733 -4.210 -26.957 1.00 95.81 89 LEU A CA 1
ATOM 680 C C . LEU A 1 89 ? 20.368 -4.735 -28.251 1.00 95.81 89 LEU A C 1
ATOM 682 O O . LEU A 1 89 ? 20.640 -3.947 -29.151 1.00 95.81 89 LEU A O 1
ATOM 686 N N . ALA A 1 90 ? 20.574 -6.048 -28.375 1.00 95.62 90 ALA A N 1
ATOM 687 C CA . ALA A 1 90 ? 21.151 -6.660 -29.573 1.00 95.62 90 ALA A CA 1
ATOM 688 C C . ALA A 1 90 ? 20.229 -6.540 -30.803 1.00 95.62 90 ALA A C 1
ATOM 690 O O . ALA A 1 90 ? 20.707 -6.441 -31.937 1.00 95.62 90 ALA A O 1
ATOM 691 N N . ALA A 1 91 ? 18.913 -6.495 -30.596 1.00 94.38 91 ALA A N 1
ATOM 692 C CA . ALA A 1 91 ? 17.943 -6.270 -31.664 1.00 94.38 91 ALA A CA 1
ATOM 693 C C . ALA A 1 91 ? 18.013 -4.850 -32.255 1.00 94.38 91 ALA A C 1
ATOM 695 O O . ALA A 1 91 ? 17.573 -4.637 -33.384 1.00 94.38 91 ALA A O 1
ATOM 696 N N . LEU A 1 92 ? 18.581 -3.879 -31.531 1.00 94.81 92 LEU A N 1
ATOM 697 C CA . LEU A 1 92 ? 18.717 -2.509 -32.016 1.00 94.81 92 LEU A CA 1
ATOM 698 C C . LEU A 1 92 ? 19.790 -2.423 -33.109 1.00 94.81 92 LEU A C 1
ATOM 700 O O . LEU A 1 92 ? 20.925 -2.871 -32.933 1.00 94.81 92 LEU A O 1
ATOM 704 N N . GLU A 1 93 ? 19.432 -1.813 -34.240 1.00 94.31 93 GLU A N 1
ATOM 705 C CA . GLU A 1 93 ? 20.297 -1.719 -35.423 1.00 94.31 93 GLU A CA 1
ATOM 706 C C . GLU A 1 93 ? 21.630 -1.024 -35.117 1.00 94.31 93 GLU A C 1
ATOM 708 O O . GLU A 1 93 ? 22.685 -1.506 -35.517 1.00 94.31 93 GLU A O 1
ATOM 713 N N . MET A 1 94 ? 21.598 0.067 -34.346 1.00 94.56 94 MET A N 1
ATOM 714 C CA . MET A 1 94 ? 22.786 0.862 -34.028 1.00 94.56 94 MET A CA 1
ATOM 715 C C . MET A 1 94 ? 23.769 0.189 -33.061 1.00 94.56 94 MET A C 1
ATOM 717 O O . MET A 1 94 ? 24.888 0.678 -32.928 1.00 94.56 94 MET A O 1
ATOM 721 N N . VAL A 1 95 ? 23.364 -0.874 -32.359 1.00 97.62 95 VAL A N 1
ATOM 722 C CA . VAL A 1 95 ? 24.210 -1.590 -31.393 1.00 97.62 95 VAL A CA 1
ATOM 723 C C . VAL A 1 95 ? 24.966 -2.695 -32.124 1.00 97.62 95 VAL A C 1
ATOM 725 O O . VAL A 1 95 ? 24.340 -3.571 -32.720 1.00 97.62 95 VAL A O 1
ATOM 728 N N . ASP A 1 96 ? 26.298 -2.683 -32.064 1.00 98.06 96 ASP A N 1
ATOM 729 C CA . ASP A 1 96 ? 27.142 -3.699 -32.709 1.00 98.06 96 ASP A CA 1
ATOM 730 C C . ASP A 1 96 ? 27.429 -4.871 -31.768 1.00 98.06 96 ASP A C 1
ATOM 732 O O . ASP A 1 96 ? 27.374 -6.028 -32.182 1.00 98.06 96 ASP A O 1
ATOM 736 N N . TYR A 1 97 ? 27.693 -4.575 -30.490 1.00 98.25 97 TYR A N 1
ATOM 737 C CA . TYR A 1 97 ? 27.938 -5.585 -29.465 1.00 98.25 97 TYR A CA 1
ATOM 738 C C . TYR A 1 97 ? 27.208 -5.275 -28.163 1.00 98.25 97 TYR A C 1
ATOM 740 O O . TYR A 1 97 ? 27.046 -4.117 -27.776 1.00 98.25 97 TYR A O 1
ATOM 748 N N . VAL A 1 98 ? 26.823 -6.331 -27.455 1.00 97.94 98 VAL A N 1
ATOM 749 C CA . VAL A 1 98 ? 26.232 -6.276 -26.121 1.00 97.94 98 VAL A CA 1
ATOM 750 C C . VAL A 1 98 ? 27.079 -7.108 -25.171 1.00 97.94 98 VAL A C 1
ATOM 752 O O . VAL A 1 98 ? 27.436 -8.240 -25.494 1.00 97.94 98 VAL A O 1
ATOM 755 N N . VAL A 1 99 ? 27.376 -6.563 -23.993 1.00 97.75 99 VAL A N 1
ATOM 756 C CA . VAL A 1 99 ? 28.087 -7.279 -22.926 1.00 97.75 99 VAL A CA 1
ATOM 757 C C . VAL A 1 99 ? 27.303 -7.202 -21.623 1.00 97.75 99 VAL A C 1
ATOM 759 O O . VAL A 1 99 ? 26.919 -6.118 -21.180 1.00 97.75 99 VAL A O 1
ATOM 762 N N . ILE A 1 100 ? 27.084 -8.358 -20.999 1.00 97.06 100 ILE A N 1
ATOM 763 C CA . ILE A 1 100 ? 26.532 -8.451 -19.647 1.00 97.06 100 ILE A CA 1
ATOM 764 C C . ILE A 1 100 ? 27.685 -8.281 -18.660 1.00 97.06 100 ILE A C 1
ATOM 766 O O . ILE A 1 100 ? 28.619 -9.082 -18.624 1.00 97.06 100 ILE A O 1
ATOM 770 N N . ASP A 1 101 ? 27.645 -7.208 -17.879 1.00 95.88 101 ASP A N 1
ATOM 771 C CA . ASP A 1 101 ? 28.664 -6.893 -16.891 1.00 95.88 101 ASP A CA 1
ATOM 772 C C . ASP A 1 101 ? 28.375 -7.598 -15.570 1.00 95.88 101 ASP A C 1
ATOM 774 O O . ASP A 1 101 ? 27.495 -7.197 -14.805 1.00 95.88 101 ASP A O 1
ATOM 778 N N . SER A 1 102 ? 29.144 -8.649 -15.298 1.00 93.50 102 SER A N 1
ATOM 779 C CA . SER A 1 102 ? 29.074 -9.407 -14.051 1.00 93.50 102 SER A CA 1
ATOM 780 C C . SER A 1 102 ? 29.712 -8.684 -12.858 1.00 93.50 102 SER A C 1
ATOM 782 O O . SER A 1 102 ? 29.773 -9.266 -11.775 1.00 93.50 102 SER A O 1
ATOM 784 N N . ASN A 1 103 ? 30.242 -7.470 -13.035 1.00 92.00 103 ASN A N 1
ATOM 785 C CA . ASN A 1 103 ? 30.835 -6.657 -11.975 1.00 92.00 103 ASN A CA 1
ATOM 786 C C . ASN A 1 103 ? 29.860 -5.540 -11.552 1.00 92.00 103 ASN A C 1
ATOM 788 O O . ASN A 1 103 ? 29.041 -5.091 -12.355 1.00 92.00 103 ASN A O 1
ATOM 792 N N . PRO A 1 104 ? 29.968 -5.026 -10.313 1.00 86.50 104 PRO A N 1
ATOM 793 C CA . PRO A 1 104 ? 29.117 -3.930 -9.840 1.00 86.50 104 PRO A CA 1
ATOM 794 C C . PRO A 1 104 ? 29.396 -2.585 -10.532 1.00 86.50 104 PRO A C 1
ATOM 796 O O . PRO A 1 104 ? 28.584 -1.662 -10.442 1.00 86.50 104 PRO A O 1
ATOM 799 N N . THR A 1 105 ? 30.547 -2.447 -11.196 1.00 89.56 105 THR A N 1
ATOM 800 C CA . THR A 1 105 ? 30.957 -1.252 -11.944 1.00 89.56 105 THR A CA 1
ATOM 801 C C . THR A 1 105 ? 31.601 -1.647 -13.277 1.00 89.56 105 THR A C 1
ATOM 803 O O . THR A 1 105 ? 32.220 -2.711 -13.361 1.00 89.56 105 THR A O 1
ATOM 806 N N . PRO A 1 106 ? 31.544 -0.780 -14.308 1.00 92.56 106 PRO A N 1
ATOM 807 C CA . PRO A 1 106 ? 32.070 -1.105 -15.634 1.00 92.56 106 PRO A CA 1
ATOM 808 C C . PRO A 1 106 ? 33.596 -1.076 -15.752 1.00 92.56 106 PRO A C 1
ATOM 810 O O . PRO A 1 106 ? 34.131 -1.327 -16.830 1.00 92.56 106 PRO A O 1
ATOM 813 N N . LEU A 1 107 ? 34.324 -0.781 -14.672 1.00 94.19 107 LEU A N 1
ATOM 814 C CA . LEU A 1 107 ? 35.764 -0.500 -14.701 1.00 94.19 107 LEU A CA 1
ATOM 815 C C . LEU A 1 107 ? 36.591 -1.657 -15.282 1.00 94.19 107 LEU A C 1
ATOM 817 O O . LEU A 1 107 ? 37.517 -1.431 -16.061 1.00 94.19 107 LEU A O 1
ATOM 821 N N . LYS A 1 108 ? 36.232 -2.903 -14.952 1.00 94.62 108 LYS A N 1
ATOM 822 C CA . LYS A 1 108 ? 36.919 -4.093 -15.474 1.00 94.62 108 LYS A CA 1
ATOM 823 C C . LYS A 1 108 ? 36.682 -4.280 -16.973 1.00 94.62 108 LYS A C 1
ATOM 825 O O . LYS A 1 108 ? 37.603 -4.621 -17.705 1.00 94.62 108 LYS A O 1
ATOM 830 N N . ASN A 1 109 ? 35.466 -4.024 -17.445 1.00 95.50 109 ASN A N 1
ATOM 831 C CA . ASN A 1 109 ? 35.166 -4.103 -18.871 1.00 95.50 109 ASN A CA 1
ATOM 832 C C . ASN A 1 109 ? 35.815 -2.953 -19.644 1.00 95.50 109 ASN A C 1
ATOM 834 O O . ASN A 1 109 ? 36.342 -3.184 -20.728 1.00 95.50 109 ASN A O 1
ATOM 838 N N . ILE A 1 110 ? 35.873 -1.749 -19.067 1.00 95.50 110 ILE A N 1
ATOM 839 C CA . ILE A 1 110 ? 36.603 -0.610 -19.638 1.00 95.50 110 ILE A CA 1
ATOM 840 C C . ILE A 1 110 ? 38.088 -0.951 -19.816 1.00 95.50 110 ILE A C 1
ATOM 842 O O . ILE A 1 110 ? 38.641 -0.685 -20.880 1.00 95.50 110 ILE A O 1
ATOM 846 N N . SER A 1 111 ? 38.739 -1.569 -18.824 1.00 94.19 111 SER A N 1
ATOM 847 C CA . SER A 1 111 ? 40.172 -1.889 -18.908 1.00 94.19 111 SER A CA 1
ATOM 848 C C . SER A 1 111 ? 40.500 -3.011 -19.901 1.00 94.19 111 SER A C 1
ATOM 850 O O . SER A 1 111 ? 41.586 -3.004 -20.488 1.00 94.19 111 SER A O 1
ATOM 852 N N . VAL A 1 112 ? 39.567 -3.944 -20.119 1.00 95.44 112 VAL A N 1
ATOM 853 C CA . VAL A 1 112 ? 39.699 -5.039 -21.097 1.00 95.44 112 VAL A CA 1
ATOM 854 C C . VAL A 1 112 ? 39.393 -4.563 -22.519 1.00 95.44 112 VAL A C 1
ATOM 856 O O . VAL A 1 112 ? 40.177 -4.810 -23.431 1.00 95.44 112 VAL A O 1
ATOM 859 N N . ILE A 1 113 ? 38.270 -3.869 -22.715 1.00 96.06 113 ILE A N 1
ATOM 860 C CA . ILE A 1 113 ? 37.782 -3.443 -24.037 1.00 96.06 113 ILE A CA 1
ATOM 861 C C . ILE A 1 113 ? 38.557 -2.216 -24.540 1.00 96.06 113 ILE A C 1
ATOM 863 O O . ILE A 1 113 ? 38.805 -2.084 -25.741 1.00 96.06 113 ILE A O 1
ATOM 867 N N . LYS A 1 114 ? 38.956 -1.319 -23.629 1.00 95.88 114 LYS A N 1
ATOM 868 C CA . LYS A 1 114 ? 39.599 -0.030 -23.923 1.00 95.88 114 LYS A CA 1
ATOM 869 C C . LYS A 1 114 ? 38.869 0.744 -25.033 1.00 95.88 114 LYS A C 1
ATOM 871 O O . LYS A 1 114 ? 39.451 0.938 -26.107 1.00 95.88 114 LYS A O 1
ATOM 876 N N . PRO A 1 115 ? 37.580 1.091 -24.853 1.00 96.25 115 PRO A N 1
ATOM 877 C CA . PRO A 1 115 ? 36.844 1.870 -25.847 1.00 96.25 115 PRO A CA 1
ATOM 878 C C . PRO A 1 115 ? 37.494 3.245 -26.056 1.00 96.25 115 PRO A C 1
ATOM 880 O O . PRO A 1 115 ? 37.966 3.858 -25.106 1.00 96.25 115 PRO A O 1
ATOM 883 N N . ASP A 1 116 ? 37.503 3.750 -27.289 1.00 96.19 116 ASP A N 1
ATOM 884 C CA . ASP A 1 116 ? 37.987 5.106 -27.579 1.00 96.19 116 ASP A CA 1
ATOM 885 C C . ASP A 1 116 ? 37.112 6.165 -26.885 1.00 96.19 116 ASP A C 1
ATOM 887 O O . ASP A 1 116 ? 37.621 7.182 -26.416 1.00 96.19 116 ASP A O 1
ATOM 891 N N . TYR A 1 117 ? 35.807 5.893 -26.779 1.00 95.44 117 TYR A N 1
ATOM 892 C CA . TYR A 1 117 ? 34.834 6.765 -26.133 1.00 95.44 117 TYR A CA 1
ATOM 893 C C . TYR A 1 117 ? 33.975 6.023 -25.107 1.00 95.44 117 TYR A C 1
ATOM 895 O O . TYR A 1 117 ? 33.498 4.914 -25.355 1.00 95.44 117 TYR A O 1
ATOM 903 N N . PHE A 1 118 ? 33.682 6.664 -23.980 1.00 94.56 118 PHE A N 1
ATOM 904 C CA . PHE A 1 118 ? 32.713 6.169 -23.001 1.00 94.56 118 PHE A CA 1
ATOM 905 C C . PHE A 1 118 ? 31.549 7.152 -22.864 1.00 94.56 118 PHE A C 1
ATOM 907 O O . PHE A 1 118 ? 31.734 8.297 -22.458 1.00 94.56 118 PHE A O 1
ATOM 914 N N . ALA A 1 119 ? 30.344 6.728 -23.238 1.00 91.75 119 ALA A N 1
ATOM 915 C CA . ALA A 1 119 ? 29.171 7.592 -23.279 1.00 91.75 119 ALA A CA 1
ATOM 916 C C . ALA A 1 119 ? 28.350 7.520 -21.985 1.00 91.75 119 ALA A C 1
ATOM 918 O O . ALA A 1 119 ? 27.999 6.439 -21.503 1.00 91.75 119 ALA A O 1
ATOM 919 N N . LYS A 1 120 ? 27.965 8.689 -21.462 1.00 86.12 120 LYS A N 1
ATOM 920 C CA . LYS A 1 120 ? 27.056 8.843 -20.315 1.00 86.12 120 LYS A CA 1
ATOM 921 C C . LYS A 1 120 ? 25.873 9.749 -20.641 1.00 86.12 120 LYS A C 1
ATOM 923 O O . LYS A 1 120 ? 25.968 10.670 -21.451 1.00 86.12 120 LYS A O 1
ATOM 928 N N . GLY A 1 121 ? 24.737 9.471 -20.002 1.00 74.88 121 GLY A N 1
ATOM 929 C CA . GLY A 1 121 ? 23.539 10.305 -20.094 1.00 74.88 121 GLY A CA 1
ATOM 930 C C . GLY A 1 121 ? 23.721 11.672 -19.422 1.00 74.88 121 GLY A C 1
ATOM 931 O O . GLY A 1 121 ? 24.478 11.804 -18.461 1.00 74.88 121 GLY A O 1
ATOM 932 N N . TYR A 1 122 ? 22.990 12.686 -19.894 1.00 61.72 122 TYR A N 1
ATOM 933 C CA . TYR A 1 122 ? 23.048 14.062 -19.373 1.00 61.72 122 TYR A CA 1
ATOM 934 C C . TYR A 1 122 ? 22.665 14.186 -17.889 1.00 61.72 122 TYR A C 1
ATOM 936 O O . TYR A 1 122 ? 23.113 15.104 -17.205 1.00 61.72 122 TYR A O 1
ATOM 944 N N . GLU A 1 123 ? 21.860 13.253 -17.372 1.00 57.53 123 GLU A N 1
ATOM 945 C CA . GLU A 1 123 ? 21.376 13.236 -15.982 1.00 57.53 123 GLU A CA 1
ATOM 946 C C . GLU A 1 123 ? 22.514 13.221 -14.944 1.00 57.53 123 GLU A C 1
ATOM 948 O O . GLU A 1 123 ? 22.317 13.650 -13.813 1.00 57.53 123 GLU A O 1
ATOM 953 N N . TYR A 1 124 ? 23.728 12.827 -15.345 1.00 54.25 124 TYR A N 1
ATOM 954 C CA . TYR A 1 124 ? 24.923 12.793 -14.495 1.00 54.25 124 TYR A CA 1
ATOM 955 C C . TYR A 1 124 ? 25.735 14.103 -14.481 1.00 54.25 124 TYR A C 1
ATOM 957 O O . TYR A 1 124 ? 26.793 14.153 -13.856 1.00 54.25 124 TYR A O 1
ATOM 965 N N . THR A 1 125 ? 25.264 15.163 -15.154 1.00 49.72 125 THR A N 1
ATOM 966 C CA . THR A 1 125 ? 25.906 16.497 -15.148 1.00 49.72 125 THR A CA 1
ATOM 967 C C . THR A 1 125 ? 25.198 17.520 -14.252 1.00 49.72 125 THR A C 1
ATOM 969 O O . THR A 1 125 ? 25.829 18.476 -13.795 1.00 49.72 125 THR A O 1
ATOM 972 N N . LYS A 1 126 ? 23.910 17.323 -13.933 1.00 44.62 126 LYS A N 1
ATOM 973 C CA . LYS A 1 126 ? 23.159 18.210 -13.030 1.00 44.62 126 LYS A CA 1
ATOM 974 C C . LYS A 1 126 ? 23.476 17.870 -11.568 1.00 44.62 126 LYS A C 1
ATOM 976 O O . LYS A 1 126 ? 22.827 17.015 -10.979 1.00 44.62 126 LYS A O 1
ATOM 981 N N . GLY A 1 127 ? 24.474 18.548 -10.995 1.00 45.91 127 GLY A N 1
ATOM 982 C CA . GLY A 1 127 ? 24.819 18.462 -9.563 1.00 45.91 127 GLY A CA 1
ATOM 983 C C . GLY A 1 127 ? 26.306 18.269 -9.231 1.00 45.91 127 GLY A C 1
ATOM 984 O O . GLY A 1 127 ? 26.637 18.119 -8.060 1.00 45.91 127 GLY A O 1
ATOM 985 N N . GLY A 1 128 ? 27.197 18.289 -10.230 1.00 54.97 128 GLY A N 1
ATOM 986 C CA . GLY A 1 128 ? 28.612 17.919 -10.078 1.00 54.97 128 GLY A CA 1
ATOM 987 C C . GLY A 1 128 ? 28.870 16.467 -10.498 1.00 54.97 128 GLY A C 1
ATOM 988 O O . GLY A 1 128 ? 27.940 15.669 -10.592 1.00 54.97 128 GLY A O 1
ATOM 989 N N . LEU A 1 129 ? 30.128 16.121 -10.806 1.00 56.53 129 LEU A N 1
ATOM 990 C CA . LEU A 1 129 ? 30.484 14.752 -11.198 1.00 56.53 129 LEU A CA 1
ATOM 991 C C . LEU A 1 129 ? 30.247 13.798 -10.018 1.00 56.53 129 LEU A C 1
ATOM 993 O O . LEU A 1 129 ? 30.923 13.880 -8.995 1.00 56.53 129 LEU A O 1
ATOM 997 N N . HIS A 1 130 ? 29.309 12.867 -10.177 1.00 64.62 130 HIS A N 1
ATOM 998 C CA . HIS A 1 130 ? 29.099 11.784 -9.221 1.00 64.62 130 HIS A CA 1
ATOM 999 C C . HIS A 1 130 ? 30.408 10.972 -9.052 1.00 64.62 130 HIS A C 1
ATOM 1001 O O . HIS A 1 130 ? 31.051 10.688 -10.065 1.00 64.62 130 HIS A O 1
ATOM 1007 N N . PRO A 1 131 ? 30.800 10.527 -7.837 1.00 68.00 131 PRO A N 1
ATOM 1008 C CA . PRO A 1 131 ? 32.087 9.849 -7.595 1.00 68.00 131 PRO A CA 1
ATOM 1009 C C . PRO A 1 131 ? 32.376 8.675 -8.545 1.00 68.00 131 PRO A C 1
ATOM 1011 O O . PRO A 1 131 ? 33.457 8.572 -9.112 1.00 68.00 131 PRO A O 1
ATOM 1014 N N . ARG A 1 132 ? 31.354 7.855 -8.829 1.00 74.31 132 ARG A N 1
ATOM 1015 C CA . ARG A 1 132 ? 31.433 6.748 -9.805 1.00 74.31 132 ARG A CA 1
ATOM 1016 C C . ARG A 1 132 ? 31.816 7.196 -11.223 1.00 74.31 132 ARG A C 1
ATOM 1018 O O . ARG A 1 132 ? 32.535 6.488 -11.912 1.00 74.31 132 ARG A O 1
ATOM 1025 N N . THR A 1 133 ? 31.354 8.367 -11.659 1.00 77.44 133 THR A N 1
ATOM 1026 C CA . THR A 1 133 ? 31.678 8.919 -12.984 1.00 77.44 133 THR A CA 1
ATOM 1027 C C . THR A 1 133 ? 33.108 9.454 -13.038 1.00 77.44 133 THR A C 1
ATOM 1029 O O . THR A 1 133 ? 33.718 9.436 -14.103 1.00 77.44 133 THR A O 1
ATOM 1032 N N . ALA A 1 134 ? 33.673 9.883 -11.904 1.00 81.88 134 ALA A N 1
ATOM 1033 C CA . ALA A 1 134 ? 35.080 10.270 -11.825 1.00 81.88 134 ALA A CA 1
ATOM 1034 C C . ALA A 1 134 ? 36.014 9.055 -11.973 1.00 81.88 134 ALA A C 1
ATOM 1036 O O . ALA A 1 134 ? 36.984 9.130 -12.723 1.00 81.88 134 ALA A O 1
ATOM 1037 N N . GLU A 1 135 ? 35.686 7.926 -11.337 1.00 86.50 135 GLU A N 1
ATOM 1038 C CA . GLU A 1 135 ? 36.436 6.665 -11.481 1.00 86.50 135 GLU A CA 1
ATOM 1039 C C . GLU A 1 135 ? 36.383 6.126 -12.919 1.00 86.50 135 GLU A C 1
ATOM 1041 O O . GLU A 1 135 ? 37.407 5.741 -13.483 1.00 86.50 135 GLU A O 1
ATOM 1046 N N . GLU A 1 136 ? 35.200 6.141 -13.542 1.00 87.56 136 GLU A N 1
ATOM 1047 C CA . GLU A 1 136 ? 35.027 5.752 -14.949 1.00 87.56 136 GLU A CA 1
ATOM 1048 C C . GLU A 1 136 ? 35.842 6.655 -15.882 1.00 87.56 136 GLU A C 1
ATOM 1050 O O . GLU A 1 136 ? 36.530 6.160 -16.774 1.00 87.56 136 GLU A O 1
ATOM 1055 N N . LYS A 1 137 ? 35.810 7.974 -15.650 1.00 87.31 137 LYS A N 1
ATOM 1056 C CA . LYS A 1 137 ? 36.595 8.947 -16.414 1.00 87.31 137 LYS A CA 1
ATOM 1057 C C . LYS A 1 137 ? 38.094 8.668 -16.289 1.00 87.31 137 LYS A C 1
ATOM 1059 O O . LYS A 1 137 ? 38.767 8.553 -17.308 1.00 87.31 137 LYS A O 1
ATOM 1064 N N . GLN A 1 138 ? 38.596 8.482 -15.068 1.00 88.94 138 GLN A N 1
ATOM 1065 C CA . GLN A 1 138 ? 40.004 8.167 -14.828 1.00 88.94 138 GLN A CA 1
ATOM 1066 C C . GLN A 1 138 ? 40.420 6.865 -15.526 1.00 88.94 138 GLN A C 1
ATOM 1068 O O . GLN A 1 138 ? 41.491 6.806 -16.126 1.00 88.94 138 GLN A O 1
ATOM 1073 N N . ALA A 1 139 ? 39.577 5.829 -15.479 1.00 91.25 139 ALA A N 1
ATOM 1074 C CA . ALA A 1 139 ? 39.860 4.550 -16.123 1.00 91.25 139 ALA A CA 1
ATOM 1075 C C . ALA A 1 139 ? 39.966 4.671 -17.649 1.00 91.25 139 ALA A C 1
ATOM 1077 O O . ALA A 1 139 ? 40.816 4.013 -18.244 1.00 91.25 139 ALA A O 1
ATOM 1078 N N . VAL A 1 140 ? 39.121 5.499 -18.271 1.00 91.44 140 VAL A N 1
ATOM 1079 C CA . VAL A 1 140 ? 39.109 5.736 -19.724 1.00 91.44 140 VAL A CA 1
ATOM 1080 C C . VAL A 1 140 ? 40.291 6.615 -20.157 1.00 91.44 140 VAL A C 1
ATOM 1082 O O . VAL A 1 140 ? 41.010 6.273 -21.097 1.00 91.44 140 VAL A O 1
ATOM 1085 N N . GLU A 1 141 ? 40.559 7.698 -19.427 1.00 91.62 141 GLU A N 1
ATOM 1086 C CA . GLU A 1 141 ? 41.657 8.630 -19.725 1.00 91.62 141 GLU A CA 1
ATOM 1087 C C . GLU A 1 141 ? 43.044 7.999 -19.509 1.00 91.62 141 GLU A C 1
ATOM 1089 O O . GLU A 1 141 ? 43.992 8.352 -20.209 1.00 91.62 141 GLU A O 1
ATOM 1094 N N . ALA A 1 142 ? 43.173 7.013 -18.610 1.00 91.94 142 ALA A N 1
ATOM 1095 C CA . ALA A 1 142 ? 44.441 6.333 -18.316 1.00 91.94 142 ALA A CA 1
ATOM 1096 C C . ALA A 1 142 ? 45.093 5.642 -19.530 1.00 91.94 142 ALA A C 1
ATOM 1098 O O . ALA A 1 142 ? 46.297 5.385 -19.514 1.00 91.94 142 ALA A O 1
ATOM 1099 N N . TYR A 1 143 ? 44.323 5.333 -20.577 1.00 89.69 143 TYR A N 1
ATOM 1100 C CA . TYR A 1 143 ? 44.837 4.792 -21.840 1.00 89.69 143 TYR A CA 1
ATOM 1101 C C . TYR A 1 143 ? 44.559 5.703 -23.048 1.00 89.69 143 TYR A C 1
ATOM 1103 O O . TYR A 1 143 ? 44.735 5.268 -24.186 1.00 89.69 143 TYR A O 1
ATOM 1111 N N . GLY A 1 144 ? 44.154 6.957 -22.809 1.00 89.50 144 GLY A N 1
ATOM 1112 C CA . GLY A 1 144 ? 43.926 7.968 -23.844 1.00 89.50 144 GLY A CA 1
ATOM 1113 C C . GLY A 1 144 ? 42.541 7.950 -24.500 1.00 89.50 144 GLY A C 1
ATOM 1114 O O . GLY A 1 144 ? 42.390 8.535 -25.569 1.00 89.50 144 GLY A O 1
ATOM 1115 N N . GLY A 1 145 ? 41.551 7.274 -23.907 1.00 91.56 145 GLY A N 1
ATOM 1116 C CA . GLY A 1 145 ? 40.150 7.403 -24.318 1.00 91.56 145 GLY A CA 1
ATOM 1117 C C . GLY A 1 145 ? 39.489 8.657 -23.735 1.00 91.56 145 GLY A C 1
ATOM 1118 O O . GLY A 1 145 ? 40.030 9.296 -22.831 1.00 91.56 145 GLY A O 1
ATOM 1119 N N . GLU A 1 146 ? 38.281 8.978 -24.199 1.00 92.62 146 GLU A N 1
ATOM 1120 C CA . GLU A 1 146 ? 37.536 10.169 -23.763 1.00 92.62 146 GLU A CA 1
ATOM 1121 C C . GLU A 1 146 ? 36.114 9.838 -23.279 1.00 92.62 146 GLU A C 1
ATOM 1123 O O . GLU A 1 146 ? 35.458 8.915 -23.763 1.00 92.62 146 GLU A O 1
ATOM 1128 N N . ILE A 1 147 ? 35.592 10.625 -22.333 1.00 90.56 147 ILE A N 1
ATOM 1129 C CA . ILE A 1 147 ? 34.196 10.521 -21.888 1.00 90.56 147 ILE A CA 1
ATOM 1130 C C . ILE A 1 147 ? 33.308 11.500 -22.669 1.00 90.56 147 ILE A C 1
ATOM 1132 O O . ILE A 1 147 ? 33.621 12.684 -22.784 1.00 90.56 147 ILE A O 1
ATOM 1136 N N . ILE A 1 148 ? 32.173 11.023 -23.184 1.00 88.44 148 ILE A N 1
ATOM 1137 C CA . ILE A 1 148 ? 31.206 11.831 -23.941 1.00 88.44 148 ILE A CA 1
ATOM 1138 C C . ILE A 1 148 ? 29.877 11.877 -23.187 1.00 88.44 148 ILE A C 1
ATOM 1140 O O . ILE A 1 148 ? 29.347 10.853 -22.759 1.00 88.44 148 ILE A O 1
ATOM 1144 N N . PHE A 1 149 ? 29.288 13.067 -23.083 1.00 85.31 149 PHE A N 1
ATOM 1145 C CA . PHE A 1 149 ? 27.951 13.247 -22.521 1.00 85.31 149 PHE A CA 1
ATOM 1146 C C . PHE A 1 149 ? 26.924 13.445 -23.636 1.00 85.31 149 PHE A C 1
ATOM 1148 O O . PHE A 1 149 ? 27.106 14.275 -24.528 1.00 85.31 149 PHE A O 1
ATOM 1155 N N . THR A 1 150 ? 25.838 12.677 -23.598 1.00 79.19 150 THR A N 1
ATOM 1156 C CA . THR A 1 150 ? 24.750 12.803 -24.578 1.00 79.19 150 THR A CA 1
ATOM 1157 C C . THR A 1 150 ? 23.795 13.941 -24.192 1.00 79.19 150 THR A C 1
ATOM 1159 O O . THR A 1 150 ? 23.603 14.148 -22.996 1.00 79.19 150 THR A O 1
ATOM 1162 N N . PRO A 1 151 ? 23.145 14.647 -25.139 1.00 74.62 151 PRO A N 1
ATOM 1163 C CA . PRO A 1 151 ? 22.247 15.773 -24.845 1.00 74.62 151 PRO A CA 1
ATOM 1164 C C . PRO A 1 151 ? 21.044 15.390 -23.968 1.00 74.62 151 PRO A C 1
ATOM 1166 O O . PRO A 1 151 ? 20.460 14.318 -24.140 1.00 74.62 151 PRO A O 1
ATOM 1169 N N . GLY A 1 152 ? 20.633 16.270 -23.052 1.00 56.84 152 GLY A N 1
ATOM 1170 C CA . GLY A 1 152 ? 19.594 16.002 -22.052 1.00 56.84 152 GLY A CA 1
ATOM 1171 C C . GLY A 1 152 ? 18.254 16.679 -22.296 1.00 56.84 152 GLY A C 1
ATOM 1172 O O . GLY A 1 152 ? 17.842 17.491 -21.476 1.00 56.84 152 GLY A O 1
ATOM 1173 N N . ASP A 1 153 ? 17.558 16.334 -23.375 1.00 56.22 153 ASP A N 1
ATOM 1174 C CA . ASP A 1 153 ? 16.151 16.722 -23.533 1.00 56.22 153 ASP A CA 1
ATOM 1175 C C . ASP A 1 153 ? 15.232 15.805 -22.717 1.00 56.22 153 ASP A C 1
ATOM 1177 O O . ASP A 1 153 ? 15.609 14.669 -22.424 1.00 56.22 153 ASP A O 1
ATOM 1181 N N . ILE A 1 154 ? 14.046 16.312 -22.360 1.00 50.09 154 ILE A N 1
ATOM 1182 C CA . ILE A 1 154 ? 13.035 15.691 -21.484 1.00 50.09 154 ILE A CA 1
ATOM 1183 C C . ILE A 1 154 ? 12.861 14.199 -21.807 1.00 50.09 154 ILE A C 1
ATOM 1185 O O . ILE A 1 154 ? 12.450 13.822 -22.904 1.00 50.09 154 ILE A O 1
ATOM 1189 N N . VAL A 1 155 ? 13.186 13.344 -20.835 1.00 52.72 155 VAL A N 1
ATOM 1190 C CA . VAL A 1 155 ? 13.135 11.885 -20.961 1.00 52.72 155 VAL A CA 1
ATOM 1191 C C . VAL A 1 155 ? 11.922 11.354 -20.200 1.00 52.72 155 VAL A C 1
ATOM 1193 O O . VAL A 1 155 ? 11.818 11.537 -18.990 1.00 52.72 155 VAL A O 1
ATOM 1196 N N . TYR A 1 156 ? 11.032 10.629 -20.882 1.00 53.34 156 TYR A N 1
ATOM 1197 C CA . TYR A 1 156 ? 10.159 9.664 -20.212 1.00 53.34 156 TYR A CA 1
ATOM 1198 C C . TYR A 1 156 ? 11.055 8.541 -19.677 1.00 53.34 156 TYR A C 1
ATOM 1200 O O . TYR A 1 156 ? 11.596 7.769 -20.470 1.00 53.34 156 TYR A O 1
ATOM 1208 N N . SER A 1 157 ? 11.309 8.501 -18.367 1.00 58.19 157 SER A N 1
ATOM 1209 C CA . SER A 1 157 ? 12.091 7.428 -17.739 1.00 58.19 157 SER A CA 1
ATOM 1210 C C . SER A 1 157 ? 11.292 6.120 -17.737 1.00 58.19 157 SER A C 1
ATOM 1212 O O . SER A 1 157 ? 10.060 6.156 -17.713 1.00 58.19 157 SER A O 1
ATOM 1214 N N . SER A 1 158 ? 11.962 4.959 -17.720 1.00 54.25 158 SER A N 1
ATOM 1215 C CA . SER A 1 158 ? 11.267 3.667 -17.571 1.00 54.25 158 SER A CA 1
ATOM 1216 C C . SER A 1 158 ? 10.343 3.661 -16.349 1.00 54.25 158 SER A C 1
ATOM 1218 O O . SER A 1 158 ? 9.255 3.114 -16.426 1.00 54.25 158 SER A O 1
ATOM 1220 N N . SER A 1 159 ? 10.740 4.315 -15.247 1.00 56.69 159 SER A N 1
ATOM 1221 C CA . SER A 1 159 ? 9.900 4.468 -14.051 1.00 56.69 159 SER A CA 1
ATOM 1222 C C . SER A 1 159 ? 8.581 5.171 -14.374 1.00 56.69 159 SER A C 1
ATOM 1224 O O . SER A 1 159 ? 7.529 4.658 -14.029 1.00 56.69 159 SER A O 1
ATOM 1226 N N . ASN A 1 160 ? 8.637 6.287 -15.106 1.00 59.22 160 ASN A N 1
ATOM 1227 C CA . ASN A 1 160 ? 7.456 7.080 -15.440 1.00 59.22 160 ASN A CA 1
ATOM 1228 C C . ASN A 1 160 ? 6.494 6.313 -16.369 1.00 59.22 160 ASN A C 1
ATOM 1230 O O . ASN A 1 160 ? 5.285 6.434 -16.242 1.00 59.22 160 ASN A O 1
ATOM 1234 N N . ILE A 1 161 ? 7.027 5.490 -17.283 1.00 56.47 161 ILE A N 1
ATOM 1235 C CA . ILE A 1 161 ? 6.222 4.649 -18.191 1.00 56.47 161 ILE A CA 1
ATOM 1236 C C . ILE A 1 161 ? 5.591 3.464 -17.441 1.00 56.47 161 ILE A C 1
ATOM 1238 O O . ILE A 1 161 ? 4.419 3.171 -17.644 1.00 56.47 161 ILE A O 1
ATOM 1242 N N . ILE A 1 162 ? 6.344 2.803 -16.557 1.00 54.91 162 ILE A N 1
ATOM 1243 C CA . ILE A 1 162 ? 5.847 1.678 -15.745 1.00 54.91 162 ILE A CA 1
ATOM 1244 C C . ILE A 1 162 ? 4.786 2.145 -14.739 1.00 54.91 162 ILE A C 1
ATOM 1246 O O . ILE A 1 162 ? 3.846 1.412 -14.452 1.00 54.91 162 ILE A O 1
ATOM 1250 N N . GLU A 1 163 ? 4.927 3.356 -14.200 1.00 57.88 163 GLU A N 1
ATOM 1251 C CA . GLU A 1 163 ? 3.960 3.945 -13.268 1.00 57.88 163 GLU A CA 1
ATOM 1252 C C . GLU A 1 163 ? 2.658 4.385 -13.958 1.00 57.88 163 GLU A C 1
ATOM 1254 O O . GLU A 1 163 ? 1.616 4.413 -13.307 1.00 57.88 163 GLU A O 1
ATOM 1259 N N . LEU A 1 164 ? 2.697 4.683 -15.264 1.00 56.88 164 LEU A N 1
ATOM 1260 C CA . LEU A 1 164 ? 1.513 5.031 -16.061 1.00 56.88 164 LEU A CA 1
ATOM 1261 C C . LEU A 1 164 ? 0.609 3.821 -16.332 1.00 56.88 164 LEU A C 1
ATOM 1263 O O . LEU A 1 164 ? -0.611 3.966 -16.301 1.00 56.88 164 LEU A O 1
ATOM 1267 N N . GLU A 1 165 ? 1.187 2.642 -16.585 1.00 57.94 165 GLU A N 1
ATOM 1268 C CA . GLU A 1 165 ? 0.427 1.414 -16.842 1.00 57.94 165 GLU A CA 1
ATOM 1269 C C . GLU A 1 165 ? 1.229 0.174 -16.387 1.00 57.94 165 GLU A C 1
ATOM 1271 O O . GLU A 1 165 ? 1.997 -0.409 -17.160 1.00 57.94 165 GLU A O 1
ATOM 1276 N N . PRO A 1 166 ? 1.129 -0.221 -15.104 1.00 59.03 166 PRO A N 1
ATOM 1277 C CA . PRO A 1 166 ? 1.907 -1.334 -14.578 1.00 59.03 166 PRO A CA 1
ATOM 1278 C C . PRO A 1 166 ? 1.494 -2.652 -15.256 1.00 59.03 166 PRO A C 1
ATOM 1280 O O . PRO A 1 166 ? 0.300 -2.944 -15.353 1.00 59.03 166 PRO A O 1
ATOM 1283 N N . PRO A 1 167 ? 2.452 -3.491 -15.698 1.00 63.28 167 PRO A N 1
ATOM 1284 C CA . PRO A 1 167 ? 2.132 -4.771 -16.317 1.00 63.28 167 PRO A CA 1
ATOM 1285 C C . PRO A 1 167 ? 1.373 -5.664 -15.329 1.00 63.28 167 PRO A C 1
ATOM 1287 O O . PRO A 1 167 ? 1.722 -5.734 -14.147 1.00 63.28 167 PRO A O 1
ATOM 1290 N N . ALA A 1 168 ? 0.356 -6.377 -15.819 1.00 68.81 168 ALA A N 1
ATOM 1291 C CA . ALA A 1 168 ? -0.528 -7.237 -15.027 1.00 68.81 168 ALA A CA 1
ATOM 1292 C C . ALA A 1 168 ? 0.141 -8.560 -14.591 1.00 68.81 168 ALA A C 1
ATOM 1294 O O . ALA A 1 168 ? -0.431 -9.630 -14.742 1.00 68.81 168 ALA A O 1
ATOM 1295 N N . ILE A 1 169 ? 1.355 -8.484 -14.042 1.00 74.56 169 ILE A N 1
ATOM 1296 C CA . ILE A 1 169 ? 2.174 -9.631 -13.614 1.00 74.56 169 ILE A CA 1
ATOM 1297 C C . ILE A 1 169 ? 2.017 -9.960 -12.122 1.00 74.56 169 ILE A C 1
ATOM 1299 O O . ILE A 1 169 ? 2.911 -10.528 -11.492 1.00 74.56 169 ILE A O 1
ATOM 1303 N N . ALA A 1 170 ? 0.926 -9.506 -11.501 1.00 74.94 170 ALA A N 1
ATOM 1304 C CA . ALA A 1 170 ? 0.687 -9.715 -10.074 1.00 74.94 170 ALA A CA 1
ATOM 1305 C C . ALA A 1 170 ? 0.638 -11.213 -9.735 1.00 74.94 170 ALA A C 1
ATOM 1307 O O . ALA A 1 170 ? 1.183 -11.637 -8.715 1.00 74.94 170 ALA A O 1
ATOM 1308 N N . THR A 1 171 ? 0.051 -12.009 -10.629 1.00 81.75 171 THR A N 1
ATOM 1309 C CA . THR A 1 171 ? -0.060 -13.461 -10.489 1.00 81.75 171 THR A CA 1
ATOM 1310 C C . THR A 1 171 ? 1.307 -14.130 -10.584 1.00 81.75 171 THR A C 1
ATOM 1312 O O . THR A 1 171 ? 1.663 -14.910 -9.710 1.00 81.75 171 THR A O 1
ATOM 1315 N N . GLU A 1 172 ? 2.115 -13.792 -11.585 1.00 82.62 172 GLU A N 1
ATOM 1316 C CA . GLU A 1 172 ? 3.458 -14.341 -11.789 1.00 82.62 172 GLU A CA 1
ATOM 1317 C C . GLU A 1 172 ? 4.382 -13.995 -10.621 1.00 82.62 172 GLU A C 1
ATOM 1319 O O . GLU A 1 172 ? 5.153 -14.841 -10.173 1.00 82.62 172 GLU A O 1
ATOM 1324 N N . LYS A 1 173 ? 4.268 -12.778 -10.077 1.00 79.69 173 LYS A N 1
ATOM 1325 C CA . LYS A 1 173 ? 4.988 -12.380 -8.861 1.00 79.69 173 LYS A CA 1
ATOM 1326 C C . LYS A 1 173 ? 4.572 -13.205 -7.652 1.00 79.69 173 LYS A C 1
ATOM 1328 O O . LYS A 1 173 ? 5.439 -13.650 -6.907 1.00 79.69 173 LYS A O 1
ATOM 1333 N N . LEU A 1 174 ? 3.268 -13.402 -7.460 1.00 83.44 174 LEU A N 1
ATOM 1334 C CA . LEU A 1 174 ? 2.762 -14.251 -6.386 1.00 83.44 174 LEU A CA 1
ATOM 1335 C C . LEU A 1 174 ? 3.281 -15.686 -6.543 1.00 83.44 174 LEU A C 1
ATOM 1337 O O . LEU A 1 174 ? 3.714 -16.274 -5.560 1.00 83.44 174 LEU A O 1
ATOM 1341 N N . MET A 1 175 ? 3.304 -16.221 -7.767 1.00 86.50 175 MET A N 1
ATOM 1342 C CA . MET A 1 175 ? 3.824 -17.565 -8.049 1.00 86.50 175 MET A CA 1
ATOM 1343 C C . MET A 1 175 ? 5.314 -17.681 -7.742 1.00 86.50 175 MET A C 1
ATOM 1345 O O . MET A 1 175 ? 5.705 -18.594 -7.024 1.00 86.50 175 MET A O 1
ATOM 1349 N N . ALA A 1 176 ? 6.130 -16.736 -8.212 1.00 86.12 176 ALA A N 1
ATOM 1350 C CA . ALA A 1 176 ? 7.567 -16.740 -7.950 1.00 86.12 176 ALA A CA 1
ATOM 1351 C C . ALA A 1 176 ? 7.889 -16.609 -6.451 1.00 86.12 176 ALA A C 1
ATOM 1353 O O . ALA A 1 176 ? 8.817 -17.249 -5.963 1.00 86.12 176 ALA A O 1
ATOM 1354 N N . LEU A 1 177 ? 7.122 -15.799 -5.713 1.00 88.50 177 LEU A N 1
ATOM 1355 C CA . LEU A 1 177 ? 7.288 -15.658 -4.266 1.00 88.50 177 LEU A CA 1
ATOM 1356 C C . LEU A 1 177 ? 6.904 -16.943 -3.525 1.00 88.50 177 LEU A C 1
ATOM 1358 O O . LEU A 1 177 ? 7.644 -17.380 -2.652 1.00 88.50 177 LEU A O 1
ATOM 1362 N N . LEU A 1 178 ? 5.771 -17.552 -3.882 1.00 91.44 178 LEU A N 1
ATOM 1363 C CA . LEU A 1 178 ? 5.346 -18.825 -3.302 1.00 91.44 178 LEU A CA 1
ATOM 1364 C C . LEU A 1 178 ? 6.387 -19.922 -3.559 1.00 91.44 178 LEU A C 1
ATOM 1366 O O . LEU A 1 178 ? 6.754 -20.630 -2.630 1.00 91.44 178 LEU A O 1
ATOM 1370 N N . GLU A 1 179 ? 6.937 -20.005 -4.772 1.00 92.75 179 GLU A N 1
ATOM 1371 C CA . GLU A 1 179 ? 8.005 -20.956 -5.098 1.00 92.75 179 GLU A CA 1
ATOM 1372 C C . GLU A 1 179 ? 9.281 -20.705 -4.278 1.00 92.75 179 GLU A C 1
ATOM 1374 O O . GLU A 1 179 ? 9.835 -21.646 -3.708 1.00 92.75 179 GLU A O 1
ATOM 1379 N N . ALA A 1 180 ? 9.725 -19.448 -4.168 1.00 92.75 180 ALA A N 1
ATOM 1380 C CA . ALA A 1 180 ? 10.925 -19.083 -3.412 1.00 92.75 180 ALA A CA 1
ATOM 1381 C C . ALA A 1 180 ? 10.811 -19.403 -1.911 1.00 92.75 180 ALA A C 1
ATOM 1383 O O . ALA A 1 180 ? 11.793 -19.819 -1.298 1.00 92.75 180 ALA A O 1
ATOM 1384 N N . GLU A 1 181 ? 9.617 -19.239 -1.338 1.00 93.62 181 GLU A N 1
ATOM 1385 C CA . GLU A 1 181 ? 9.327 -19.533 0.072 1.00 93.62 181 GLU A CA 1
ATOM 1386 C C . GLU A 1 181 ? 8.885 -20.992 0.304 1.00 93.62 181 GLU A C 1
ATOM 1388 O O . GLU A 1 181 ? 8.610 -21.384 1.438 1.00 93.62 181 GLU A O 1
ATOM 1393 N N . GLY A 1 182 ? 8.806 -21.815 -0.750 1.00 94.44 182 GLY A N 1
ATOM 1394 C CA . GLY A 1 182 ? 8.347 -23.204 -0.656 1.00 94.44 182 GLY A CA 1
ATOM 1395 C C . GLY A 1 182 ? 6.882 -23.344 -0.224 1.00 94.44 182 GLY A C 1
ATOM 1396 O O . GLY A 1 182 ? 6.525 -24.328 0.420 1.00 94.44 182 GLY A O 1
ATOM 1397 N N . LEU A 1 183 ? 6.048 -22.356 -0.550 1.00 94.50 183 LEU A N 1
ATOM 1398 C CA . LEU A 1 183 ? 4.628 -22.288 -0.224 1.00 94.50 183 LEU A CA 1
ATOM 1399 C C . LEU A 1 183 ? 3.755 -22.608 -1.442 1.00 94.50 183 LEU A C 1
ATOM 1401 O O . LEU A 1 183 ? 4.118 -22.387 -2.596 1.00 94.50 183 LEU A O 1
ATOM 1405 N N . THR A 1 184 ? 2.544 -23.072 -1.174 1.00 94.12 184 THR A N 1
ATOM 1406 C CA . THR A 1 184 ? 1.503 -23.337 -2.167 1.00 94.12 184 THR A CA 1
ATOM 1407 C C . THR A 1 184 ? 0.228 -22.562 -1.838 1.00 94.12 184 THR A C 1
ATOM 1409 O O . THR A 1 184 ? 0.049 -22.026 -0.743 1.00 94.12 184 THR A O 1
ATOM 1412 N N . PHE A 1 185 ? -0.718 -22.514 -2.780 1.00 91.38 185 PHE A N 1
ATOM 1413 C CA . PHE A 1 185 ? -2.045 -21.960 -2.492 1.00 91.38 185 PHE A CA 1
ATOM 1414 C C . PHE A 1 185 ? -2.801 -22.740 -1.412 1.00 91.38 185 PHE A C 1
ATOM 1416 O O . PHE A 1 185 ? -3.631 -22.152 -0.719 1.00 91.38 185 PHE A O 1
ATOM 1423 N N . ASP A 1 186 ? -2.534 -24.037 -1.260 1.00 94.25 186 ASP A N 1
ATOM 1424 C CA . ASP A 1 186 ? -3.174 -24.842 -0.222 1.00 94.25 186 ASP A CA 1
ATOM 1425 C C . ASP A 1 186 ? -2.641 -24.486 1.167 1.00 94.25 186 ASP A C 1
ATOM 1427 O O . ASP A 1 186 ? -3.416 -24.477 2.121 1.00 94.25 186 ASP A O 1
ATOM 1431 N N . ASP A 1 187 ? -1.378 -24.065 1.277 1.00 93.56 187 ASP A N 1
ATOM 1432 C CA . ASP A 1 187 ? -0.837 -23.516 2.525 1.00 93.56 187 ASP A CA 1
ATOM 1433 C C . ASP A 1 187 ? -1.542 -22.212 2.911 1.00 93.56 187 ASP A C 1
ATOM 1435 O O . ASP A 1 187 ? -1.914 -22.027 4.071 1.00 93.56 187 ASP A O 1
ATOM 1439 N N . LEU A 1 188 ? -1.800 -21.330 1.936 1.00 90.56 188 LEU A N 1
ATOM 1440 C CA . LEU A 1 188 ? -2.552 -20.091 2.164 1.00 90.56 188 LEU A CA 1
ATOM 1441 C C . LEU A 1 188 ? -3.996 -20.373 2.599 1.00 90.56 188 LEU A C 1
ATOM 1443 O O . LEU A 1 188 ? -4.480 -19.758 3.549 1.00 90.56 188 LEU A O 1
ATOM 1447 N N . ARG A 1 189 ? -4.680 -21.317 1.939 1.00 91.06 189 ARG A N 1
ATOM 1448 C CA . ARG A 1 189 ? -6.033 -21.744 2.339 1.00 91.06 189 ARG A CA 1
ATOM 1449 C C . ARG A 1 189 ? -6.027 -22.343 3.737 1.00 91.06 189 ARG A C 1
ATOM 1451 O O . ARG A 1 189 ? -6.814 -21.917 4.570 1.00 91.06 189 ARG A O 1
ATOM 1458 N N . SER A 1 190 ? -5.088 -23.244 4.018 1.00 92.56 190 SER A N 1
ATOM 1459 C CA . SER A 1 190 ? -4.920 -23.854 5.338 1.00 92.56 190 SER A CA 1
ATOM 1460 C C . SER A 1 190 ? -4.674 -22.803 6.423 1.00 92.56 190 SER A C 1
ATOM 1462 O O . SER A 1 190 ? -5.196 -22.924 7.529 1.00 92.56 190 SER A O 1
ATOM 1464 N N . ALA A 1 191 ? -3.906 -21.752 6.123 1.00 90.12 191 ALA A N 1
ATOM 1465 C CA . ALA A 1 191 ? -3.680 -20.646 7.048 1.00 90.12 191 ALA A CA 1
ATOM 1466 C C . ALA A 1 191 ? -4.969 -19.865 7.348 1.00 90.12 191 ALA A C 1
ATOM 1468 O O . ALA A 1 191 ? -5.230 -19.565 8.511 1.00 90.12 191 ALA A O 1
ATOM 1469 N N . VAL A 1 192 ? -5.791 -19.582 6.332 1.00 90.31 192 VAL A N 1
ATOM 1470 C CA . VAL A 1 192 ? -7.097 -18.928 6.520 1.00 90.31 192 VAL A CA 1
ATOM 1471 C C . VAL A 1 192 ? -8.065 -19.843 7.272 1.00 90.31 192 VAL A C 1
ATOM 1473 O O . VAL A 1 192 ? -8.703 -19.396 8.218 1.00 90.31 192 VAL A O 1
ATOM 1476 N N . ASP A 1 193 ? -8.118 -21.133 6.941 1.00 91.31 193 ASP A N 1
ATOM 1477 C CA . ASP A 1 193 ? -8.987 -22.107 7.615 1.00 91.31 193 ASP A CA 1
ATOM 1478 C C . ASP A 1 193 ? -8.665 -22.238 9.112 1.00 91.31 193 ASP A C 1
ATOM 1480 O O . ASP A 1 193 ? -9.565 -22.446 9.928 1.00 91.31 193 ASP A O 1
ATOM 1484 N N . LYS A 1 194 ? -7.394 -22.063 9.498 1.00 91.69 194 LYS A N 1
ATOM 1485 C CA . LYS A 1 194 ? -6.954 -22.050 10.904 1.00 91.69 194 LYS A CA 1
ATOM 1486 C C . LYS A 1 194 ? -7.427 -20.825 11.689 1.00 91.69 194 LYS A C 1
ATOM 1488 O O . LYS A 1 194 ? -7.377 -20.866 12.914 1.00 91.69 194 LYS A O 1
ATOM 1493 N N . LEU A 1 195 ? -7.881 -19.756 11.028 1.00 90.25 195 LEU A N 1
ATOM 1494 C CA . LEU A 1 195 ? -8.476 -18.600 11.712 1.00 90.25 195 LEU A CA 1
ATOM 1495 C C . LEU A 1 195 ? -9.884 -18.899 12.230 1.00 90.25 195 LEU A C 1
ATOM 1497 O O . LEU A 1 195 ? -10.389 -18.179 13.093 1.00 90.25 195 LEU A O 1
ATOM 1501 N N . LYS A 1 196 ? -10.522 -19.957 11.720 1.00 92.75 196 LYS A N 1
ATOM 1502 C CA . LYS A 1 196 ? -11.879 -20.323 12.101 1.00 92.75 196 LYS A CA 1
ATOM 1503 C C . LYS A 1 196 ? -11.971 -20.615 13.599 1.00 92.75 196 LYS A C 1
ATOM 1505 O O . LYS A 1 196 ? -11.338 -21.541 14.098 1.00 92.75 196 LYS A O 1
ATOM 1510 N N . GLY A 1 197 ? -12.818 -19.856 14.291 1.00 87.38 197 GLY A N 1
ATOM 1511 C CA . GLY A 1 197 ? -13.068 -20.015 15.726 1.00 87.38 197 GLY A CA 1
ATOM 1512 C C . GLY A 1 197 ? -12.003 -19.411 16.646 1.00 87.38 197 GLY A C 1
ATOM 1513 O O . GLY A 1 197 ? -12.139 -19.539 17.858 1.00 87.38 197 GLY A O 1
ATOM 1514 N N . LEU A 1 198 ? -10.971 -18.743 16.113 1.00 95.81 198 LEU A N 1
ATOM 1515 C CA . LEU A 1 198 ? -10.086 -17.922 16.944 1.00 95.81 198 LEU A CA 1
ATOM 1516 C C . LEU A 1 198 ? -10.821 -16.668 17.404 1.00 95.81 198 LEU A C 1
ATOM 1518 O O . LEU A 1 198 ? -11.497 -16.019 16.602 1.00 95.81 198 LEU A O 1
ATOM 1522 N N . ARG A 1 199 ? -10.635 -16.289 18.666 1.00 97.06 199 ARG A N 1
ATOM 1523 C CA . ARG A 1 199 ? -11.159 -15.037 19.217 1.00 97.06 199 ARG A CA 1
ATOM 1524 C C . ARG A 1 199 ? -10.136 -13.935 19.013 1.00 97.06 199 ARG A C 1
ATOM 1526 O O . ARG A 1 199 ? -9.036 -13.987 19.567 1.00 97.06 199 ARG A O 1
ATOM 1533 N N . VAL A 1 200 ? -10.492 -12.935 18.220 1.00 97.56 200 VAL A N 1
ATOM 1534 C CA . VAL A 1 200 ? -9.622 -11.811 17.888 1.00 97.56 200 VAL A CA 1
ATOM 1535 C C . VAL A 1 200 ? -10.233 -10.520 18.408 1.00 97.56 200 VAL A C 1
ATOM 1537 O O . VAL A 1 200 ? -11.338 -10.142 18.021 1.00 97.56 200 VAL A O 1
ATOM 1540 N N . HIS A 1 201 ? -9.493 -9.810 19.257 1.00 98.44 201 HIS A N 1
ATOM 1541 C CA . HIS A 1 201 ? -9.865 -8.472 19.703 1.00 98.44 201 HIS A CA 1
ATOM 1542 C C . HIS A 1 201 ? -9.112 -7.432 18.885 1.00 98.44 201 HIS A C 1
ATOM 1544 O O . HIS A 1 201 ? -7.897 -7.278 19.003 1.00 98.44 201 HIS A O 1
ATOM 1550 N N . VAL A 1 202 ? -9.828 -6.721 18.022 1.00 98.44 202 VAL A N 1
ATOM 1551 C CA . VAL A 1 202 ? -9.274 -5.599 17.265 1.00 98.44 202 VAL A CA 1
ATOM 1552 C C . VAL A 1 202 ? -9.456 -4.327 18.081 1.00 98.44 202 VAL A C 1
ATOM 1554 O O . VAL A 1 202 ? -10.530 -4.065 18.616 1.00 98.44 202 VAL A O 1
ATOM 1557 N N . VAL A 1 203 ? -8.417 -3.505 18.152 1.00 98.44 203 VAL A N 1
ATOM 1558 C CA . VAL A 1 203 ? -8.448 -2.199 18.808 1.00 98.44 203 VAL A CA 1
ATOM 1559 C C . VAL A 1 203 ? -7.889 -1.180 17.833 1.00 98.44 203 VAL A C 1
ATOM 1561 O O . VAL A 1 203 ? -6.754 -1.324 17.372 1.00 98.44 203 VAL A O 1
ATOM 1564 N N . GLY A 1 204 ? -8.652 -0.144 17.497 1.00 97.62 204 GLY A N 1
ATOM 1565 C CA . GLY A 1 204 ? -8.106 0.893 16.630 1.00 97.62 204 GLY A CA 1
ATOM 1566 C C . GLY A 1 204 ? -9.074 1.941 16.122 1.00 97.62 204 GLY A C 1
ATOM 1567 O O . GLY A 1 204 ? -10.255 1.963 16.469 1.00 97.62 204 GLY A O 1
ATOM 1568 N N . ASP A 1 205 ? -8.541 2.833 15.292 1.00 96.50 205 ASP A N 1
ATOM 1569 C CA . ASP A 1 205 ? -9.270 3.976 14.745 1.00 96.50 205 ASP A CA 1
ATOM 1570 C C . ASP A 1 205 ? -10.320 3.518 13.722 1.00 96.50 205 ASP A C 1
ATOM 1572 O O . ASP A 1 205 ? -9.984 2.902 12.707 1.00 96.50 205 ASP A O 1
ATOM 1576 N N . THR A 1 206 ? -11.590 3.861 13.942 1.00 97.50 206 THR A N 1
ATOM 1577 C CA . THR A 1 206 ? -12.622 3.703 12.909 1.00 97.50 206 THR A CA 1
ATOM 1578 C C . THR A 1 206 ? -12.583 4.890 11.958 1.00 97.50 206 THR A C 1
ATOM 1580 O O . THR A 1 206 ? -12.544 6.044 12.385 1.00 97.50 206 THR A O 1
ATOM 1583 N N . ILE A 1 207 ? -12.616 4.602 10.659 1.00 98.25 207 ILE A N 1
ATOM 1584 C CA . ILE A 1 207 ? -12.735 5.603 9.598 1.00 98.25 207 ILE A CA 1
ATOM 1585 C C . ILE A 1 207 ? -13.991 5.266 8.810 1.00 98.25 207 ILE A C 1
ATOM 1587 O O . ILE A 1 207 ? -14.183 4.111 8.451 1.00 98.25 207 ILE A O 1
ATOM 1591 N N . VAL A 1 208 ? -14.825 6.253 8.510 1.00 98.38 208 VAL A N 1
ATOM 1592 C CA . VAL A 1 208 ? -15.863 6.110 7.489 1.00 98.38 208 VAL A CA 1
ATOM 1593 C C . VAL A 1 208 ? -15.334 6.719 6.199 1.00 98.38 208 VAL A C 1
ATOM 1595 O O . VAL A 1 208 ? -15.161 7.936 6.107 1.00 98.38 208 VAL A O 1
ATOM 1598 N N . ASP A 1 209 ? -15.046 5.884 5.209 1.00 97.94 209 ASP A N 1
ATOM 1599 C CA . ASP A 1 209 ? -14.678 6.331 3.870 1.00 97.94 209 ASP A CA 1
ATOM 1600 C C . ASP A 1 209 ? -15.958 6.610 3.076 1.00 97.94 209 ASP A C 1
ATOM 1602 O O . ASP A 1 209 ? -16.841 5.760 2.969 1.00 97.94 209 ASP A O 1
ATOM 1606 N N . SER A 1 210 ? -16.070 7.816 2.528 1.00 97.94 210 SER A N 1
ATOM 1607 C CA . SER A 1 210 ? -17.231 8.253 1.753 1.00 97.94 210 SER A CA 1
ATOM 1608 C C . SER A 1 210 ? -16.849 8.500 0.299 1.00 97.94 210 SER A C 1
ATOM 1610 O O . SER A 1 210 ? -15.847 9.159 0.010 1.00 97.94 210 SER A O 1
ATOM 1612 N N . TYR A 1 211 ? -17.700 8.055 -0.619 1.00 97.44 211 TYR A N 1
ATOM 1613 C CA . TYR A 1 211 ? -17.651 8.429 -2.028 1.00 97.44 211 TYR A CA 1
ATOM 1614 C C . TYR A 1 211 ? -18.871 9.258 -2.383 1.00 97.44 211 TYR A C 1
ATOM 1616 O O . TYR A 1 211 ? -19.992 8.754 -2.442 1.00 97.44 211 TYR A O 1
ATOM 1624 N N . THR A 1 212 ? -18.639 10.546 -2.624 1.00 97.75 212 THR A N 1
ATOM 1625 C CA . THR A 1 212 ? -19.653 11.464 -3.137 1.00 97.75 212 THR A CA 1
ATOM 1626 C C . THR A 1 212 ? -19.536 11.512 -4.654 1.00 97.75 212 THR A C 1
ATOM 1628 O O . THR A 1 212 ? -18.631 12.151 -5.197 1.00 97.75 212 THR A O 1
ATOM 1631 N N . HIS A 1 213 ? -20.448 10.832 -5.343 1.00 96.31 213 HIS A N 1
ATOM 1632 C CA . HIS A 1 213 ? -20.499 10.830 -6.799 1.00 96.31 213 HIS A CA 1
ATOM 1633 C C . HIS A 1 213 ? -21.203 12.078 -7.309 1.00 96.31 213 HIS A C 1
ATOM 1635 O O . HIS A 1 213 ? -22.263 12.482 -6.818 1.00 96.31 213 HIS A O 1
ATOM 1641 N N . THR A 1 214 ? -20.581 12.698 -8.303 1.00 96.12 214 THR A N 1
ATOM 1642 C CA . THR A 1 214 ? -21.032 13.950 -8.885 1.00 96.12 214 THR A CA 1
ATOM 1643 C C . THR A 1 214 ? -20.822 13.966 -10.396 1.00 96.12 214 THR A C 1
ATOM 1645 O O . THR A 1 214 ? -19.960 13.268 -10.927 1.00 96.12 214 THR A O 1
ATOM 1648 N N . THR A 1 215 ? -21.573 14.814 -11.092 1.00 94.38 215 THR A N 1
ATOM 1649 C CA . THR A 1 215 ? -21.354 15.106 -12.516 1.00 94.38 215 THR A CA 1
ATOM 1650 C C . THR A 1 215 ? -20.941 16.562 -12.688 1.00 94.38 215 THR A C 1
ATOM 1652 O O . THR A 1 215 ? -21.543 17.455 -12.091 1.00 94.38 215 THR A O 1
ATOM 1655 N N . LEU A 1 216 ? -19.921 16.818 -13.513 1.00 91.31 216 LEU A N 1
ATOM 1656 C CA . LEU A 1 216 ? -19.469 18.176 -13.822 1.00 91.31 216 LEU A CA 1
ATOM 1657 C C . LEU A 1 216 ? -20.584 18.981 -14.501 1.00 91.31 216 LEU A C 1
ATOM 1659 O O . LEU A 1 216 ? -21.137 18.578 -15.524 1.00 91.31 216 LEU A O 1
ATOM 1663 N N . ILE A 1 217 ? -20.877 20.150 -13.940 1.00 87.50 217 ILE A N 1
ATOM 1664 C CA . ILE A 1 217 ? -21.721 21.173 -14.552 1.00 87.50 217 ILE A CA 1
ATOM 1665 C C . ILE A 1 217 ? -20.756 22.124 -15.271 1.00 87.50 217 ILE A C 1
ATOM 1667 O O . ILE A 1 217 ? -19.854 22.675 -14.645 1.00 87.50 217 ILE A O 1
ATOM 1671 N N . GLY A 1 218 ? -20.880 22.230 -16.597 1.00 72.06 218 GLY A N 1
ATOM 1672 C CA . GLY A 1 218 ? -19.824 22.751 -17.475 1.00 72.06 218 GLY A CA 1
ATOM 1673 C C . GLY A 1 218 ? -19.274 24.157 -17.170 1.00 72.06 218 GLY A C 1
ATOM 1674 O O . GLY A 1 218 ? -19.925 24.974 -16.531 1.00 72.06 218 GLY A O 1
ATOM 1675 N N . GLY A 1 219 ? -18.090 24.438 -17.739 1.00 61.16 219 GLY A N 1
ATOM 1676 C CA . GLY A 1 219 ? -17.520 25.776 -17.968 1.00 61.16 219 GLY A CA 1
ATOM 1677 C C . GLY A 1 219 ? -17.000 26.537 -16.739 1.00 61.16 219 GLY A C 1
ATOM 1678 O O . GLY A 1 219 ? -17.770 27.118 -15.984 1.00 61.16 219 GLY A O 1
ATOM 1679 N N . MET A 1 220 ? -15.673 26.670 -16.620 1.00 67.50 220 MET A N 1
ATOM 1680 C CA . MET A 1 220 ? -14.982 27.559 -15.664 1.00 67.50 220 MET A CA 1
ATOM 1681 C C . MET A 1 220 ? -15.086 29.040 -16.104 1.00 67.50 220 MET A C 1
ATOM 1683 O O . MET A 1 220 ? -14.078 29.687 -16.376 1.00 67.50 220 MET A O 1
ATOM 1687 N N . THR A 1 221 ? -16.298 29.573 -16.295 1.00 65.69 221 THR A N 1
ATOM 1688 C CA . THR A 1 221 ? -16.494 30.875 -16.974 1.00 65.69 221 THR A CA 1
ATOM 1689 C C . THR A 1 221 ? -16.192 32.092 -16.100 1.00 65.69 221 THR A C 1
ATOM 1691 O O . THR A 1 221 ? -15.843 33.143 -16.632 1.00 65.69 221 THR A O 1
ATOM 1694 N N . LYS A 1 222 ? -16.322 31.970 -14.772 1.00 73.25 222 LYS A N 1
ATOM 1695 C CA . LYS A 1 222 ? -16.098 33.072 -13.813 1.00 73.25 222 LYS A CA 1
ATOM 1696 C C . LYS A 1 222 ? -14.889 32.856 -12.908 1.00 73.25 222 LYS A C 1
ATOM 1698 O O . LYS A 1 222 ? -14.173 33.804 -12.609 1.00 73.25 222 LYS A O 1
ATOM 1703 N N . THR A 1 223 ? -14.663 31.623 -12.475 1.00 73.50 223 THR A N 1
ATOM 1704 C CA . THR A 1 223 ? -13.521 31.218 -11.651 1.00 73.50 223 THR A CA 1
ATOM 1705 C C . THR A 1 223 ? -13.030 29.853 -12.131 1.00 73.50 223 THR A C 1
ATOM 1707 O O . THR A 1 223 ? -13.827 29.091 -12.685 1.00 73.50 223 THR A O 1
ATOM 1710 N N . PRO A 1 224 ? -11.753 29.490 -11.904 1.00 81.88 224 PRO A N 1
ATOM 1711 C CA . PRO A 1 224 ? -11.246 28.140 -12.149 1.00 81.88 224 PRO A CA 1
ATOM 1712 C C . PRO A 1 224 ? -11.741 27.160 -11.064 1.00 81.88 224 PRO A C 1
ATOM 1714 O O . PRO A 1 224 ? -10.979 26.347 -10.548 1.00 81.88 224 PRO A O 1
ATOM 1717 N N . THR A 1 225 ? -13.016 27.259 -10.681 1.00 83.50 225 THR A N 1
ATOM 1718 C CA . THR A 1 225 ? -13.673 26.398 -9.698 1.00 83.50 225 THR A CA 1
ATOM 1719 C C . THR A 1 225 ? -14.696 25.519 -10.399 1.00 83.50 225 THR A C 1
ATOM 1721 O O . THR A 1 225 ? -15.627 26.014 -11.035 1.00 83.50 225 THR A O 1
ATOM 1724 N N . MET A 1 226 ? -14.536 24.206 -10.262 1.00 87.31 226 MET A N 1
ATOM 1725 C CA . MET A 1 226 ? -15.462 23.245 -10.852 1.00 87.31 226 MET A CA 1
ATOM 1726 C C . MET A 1 226 ? -16.804 23.304 -10.126 1.00 87.31 226 MET A C 1
ATOM 1728 O O . MET A 1 226 ? -16.857 23.206 -8.902 1.00 87.31 226 MET A O 1
ATOM 1732 N N . SER A 1 227 ? -17.887 23.435 -10.888 1.00 89.25 227 SER A N 1
ATOM 1733 C CA . SER A 1 227 ? -19.240 23.222 -10.378 1.00 89.25 227 SER A CA 1
ATOM 1734 C C . SER A 1 227 ? -19.648 21.784 -10.658 1.00 89.25 227 SER A C 1
ATOM 1736 O O . SER A 1 227 ? -19.460 21.285 -11.766 1.00 89.25 227 SER A O 1
ATOM 1738 N N . VAL A 1 228 ? -20.201 21.106 -9.659 1.00 92.69 228 VAL A N 1
ATOM 1739 C CA . VAL A 1 228 ? -20.622 19.709 -9.776 1.00 92.69 228 VAL A CA 1
ATOM 1740 C C . VAL A 1 228 ? -22.044 19.534 -9.255 1.00 92.69 228 VAL A C 1
ATOM 1742 O O . VAL A 1 228 ? -22.451 20.194 -8.300 1.00 92.69 228 VAL A O 1
ATOM 1745 N N . ARG A 1 229 ? -22.812 18.648 -9.890 1.00 94.25 229 ARG A N 1
ATOM 1746 C CA . ARG A 1 229 ? -24.135 18.220 -9.432 1.00 94.25 229 ARG A CA 1
ATOM 1747 C C . ARG A 1 229 ? -23.972 16.960 -8.598 1.00 94.25 229 ARG A C 1
ATOM 1749 O O . ARG A 1 229 ? -23.395 15.996 -9.090 1.00 94.25 229 ARG A O 1
ATOM 1756 N N . PHE A 1 230 ? -24.506 16.959 -7.381 1.00 96.38 230 PHE A N 1
ATOM 1757 C CA . PHE A 1 230 ? -24.582 15.760 -6.548 1.00 96.38 230 PHE A CA 1
ATOM 1758 C C . PHE A 1 230 ? -25.444 14.677 -7.210 1.00 96.38 230 PHE A C 1
ATOM 1760 O O . PHE A 1 230 ? -26.511 14.985 -7.743 1.00 96.38 230 PHE A O 1
ATOM 1767 N N . GLU A 1 231 ? -24.992 13.426 -7.157 1.00 96.06 231 GLU A N 1
ATOM 1768 C CA . GLU A 1 231 ? -25.750 12.270 -7.647 1.00 96.06 231 GLU A CA 1
ATOM 1769 C C . GLU A 1 231 ? -26.115 11.324 -6.510 1.00 96.06 231 GLU A C 1
ATOM 1771 O O . GLU A 1 231 ? -27.293 11.113 -6.233 1.00 96.06 231 GLU A O 1
ATOM 1776 N N . ASN A 1 232 ? -25.111 10.767 -5.836 1.00 96.75 232 ASN A N 1
ATOM 1777 C CA . ASN A 1 232 ? -25.301 9.897 -4.684 1.00 96.75 232 ASN A CA 1
ATOM 1778 C C . ASN A 1 232 ? -24.070 9.920 -3.771 1.00 96.75 232 ASN A C 1
ATOM 1780 O O . ASN A 1 232 ? -23.016 10.460 -4.118 1.00 96.75 232 ASN A O 1
ATOM 1784 N N . LYS A 1 233 ? -24.229 9.328 -2.588 1.00 96.38 233 LYS A N 1
ATOM 1785 C CA . LYS A 1 233 ? -23.163 9.134 -1.612 1.00 96.38 233 LYS A CA 1
ATOM 1786 C C . LYS A 1 233 ? -23.189 7.691 -1.127 1.00 96.38 233 LYS A C 1
ATOM 1788 O O . LYS A 1 233 ? -24.254 7.206 -0.754 1.00 96.38 233 LYS A O 1
ATOM 1793 N N . HIS A 1 234 ? -22.030 7.049 -1.112 1.00 96.69 234 HIS A N 1
ATOM 1794 C CA . HIS A 1 234 ? -21.843 5.729 -0.520 1.00 96.69 234 HIS A CA 1
ATOM 1795 C C . HIS A 1 234 ? -20.808 5.822 0.593 1.00 96.69 234 HIS A C 1
ATOM 1797 O O . HIS A 1 234 ? -19.733 6.383 0.385 1.00 96.69 234 HIS A O 1
ATOM 1803 N N . ASP A 1 235 ? -21.152 5.284 1.756 1.00 97.69 235 ASP A N 1
ATOM 1804 C CA . ASP A 1 235 ? -20.301 5.265 2.939 1.00 97.69 235 ASP A CA 1
ATOM 1805 C C . ASP A 1 235 ? -19.846 3.827 3.208 1.00 97.69 235 ASP A C 1
ATOM 1807 O O . ASP A 1 235 ? -20.599 2.878 2.984 1.00 97.69 235 ASP A O 1
ATOM 1811 N N . PHE A 1 236 ? -18.609 3.669 3.673 1.00 97.62 236 PHE A N 1
ATOM 1812 C CA . PHE A 1 236 ? -17.987 2.385 3.982 1.00 97.62 236 PHE A CA 1
ATOM 1813 C C . PHE A 1 236 ? -17.231 2.482 5.302 1.00 97.62 236 PHE A C 1
ATOM 1815 O O . PHE A 1 236 ? -16.557 3.477 5.567 1.00 97.62 236 PHE A O 1
ATOM 1822 N N . VAL A 1 237 ? -17.294 1.432 6.119 1.00 98.06 237 VAL A N 1
ATOM 1823 C CA . VAL A 1 237 ? -16.424 1.318 7.294 1.00 98.06 237 VAL A CA 1
ATOM 1824 C C . VAL A 1 237 ? -15.028 0.885 6.850 1.00 98.06 237 VAL A C 1
ATOM 1826 O O . VAL A 1 237 ? -14.834 -0.216 6.334 1.00 98.06 237 VAL A O 1
ATOM 1829 N N . GLY A 1 238 ? -14.067 1.773 7.068 1.00 96.69 238 GLY A N 1
ATOM 1830 C CA . GLY A 1 238 ? -12.636 1.609 6.855 1.00 96.69 238 GLY A CA 1
ATOM 1831 C C . GLY A 1 238 ? -11.849 1.622 8.170 1.00 96.69 238 GLY A C 1
ATOM 1832 O O . GLY A 1 238 ? -12.370 1.346 9.254 1.00 96.69 238 GLY A O 1
ATOM 1833 N N . GLY A 1 239 ? -10.555 1.934 8.078 1.00 96.50 239 GLY A N 1
ATOM 1834 C CA . GLY A 1 239 ? -9.661 1.951 9.237 1.00 96.50 239 GLY A CA 1
ATOM 1835 C C . GLY A 1 239 ? -9.544 0.577 9.908 1.00 96.50 239 GLY A C 1
ATOM 1836 O O . GLY A 1 239 ? -9.438 -0.455 9.247 1.00 96.50 239 GLY A O 1
ATOM 1837 N N . ALA A 1 240 ? -9.581 0.544 11.235 1.00 97.69 240 ALA A N 1
ATOM 1838 C CA . ALA A 1 240 ? -9.548 -0.701 11.996 1.00 97.69 240 ALA A CA 1
ATOM 1839 C C . ALA A 1 240 ? -10.842 -1.520 11.825 1.00 97.69 240 ALA A C 1
ATOM 1841 O O . ALA A 1 240 ? -10.822 -2.745 11.946 1.00 97.69 240 ALA A O 1
ATOM 1842 N N . GLY A 1 241 ? -11.953 -0.869 11.461 1.00 97.81 241 GLY A N 1
ATOM 1843 C CA . GLY A 1 241 ? -13.229 -1.539 11.228 1.00 97.81 241 GLY A CA 1
ATOM 1844 C C . GLY A 1 241 ? -13.190 -2.500 10.035 1.00 97.81 241 GLY A C 1
ATOM 1845 O O . GLY A 1 241 ? -13.700 -3.614 10.137 1.00 97.81 241 GLY A O 1
ATOM 1846 N N . ILE A 1 242 ? -12.513 -2.149 8.931 1.00 97.88 242 ILE A N 1
ATOM 1847 C CA . ILE A 1 242 ? -12.369 -3.086 7.799 1.00 97.88 242 ILE A CA 1
ATOM 1848 C C . ILE A 1 242 ? -11.470 -4.278 8.153 1.00 97.88 242 ILE A C 1
ATOM 1850 O O . ILE A 1 242 ? -11.734 -5.397 7.718 1.00 97.88 242 ILE A O 1
ATOM 1854 N N . VAL A 1 243 ? -10.454 -4.070 8.999 1.00 97.81 243 VAL A N 1
ATOM 1855 C CA . VAL A 1 243 ? -9.610 -5.157 9.520 1.00 97.81 243 VAL A CA 1
ATOM 1856 C C . VAL A 1 243 ? -10.462 -6.142 10.321 1.00 97.81 243 VAL A C 1
ATOM 1858 O O . VAL A 1 243 ? -10.388 -7.347 10.080 1.00 97.81 243 VAL A O 1
ATOM 1861 N N . ALA A 1 244 ? -11.334 -5.638 11.198 1.00 98.19 244 ALA A N 1
ATOM 1862 C CA . ALA A 1 244 ? -12.275 -6.464 11.951 1.00 98.19 244 ALA A CA 1
ATOM 1863 C C . ALA A 1 244 ? -13.229 -7.248 11.031 1.00 98.19 244 ALA A C 1
ATOM 1865 O O . ALA A 1 244 ? -13.397 -8.457 11.202 1.00 98.19 244 ALA A O 1
ATOM 1866 N N . LYS A 1 245 ? -13.787 -6.601 9.998 1.00 98.25 245 LYS A N 1
ATOM 1867 C CA . LYS A 1 245 ? -14.659 -7.257 9.005 1.00 98.25 245 LYS A CA 1
ATOM 1868 C C . LYS A 1 245 ? -13.935 -8.357 8.227 1.00 98.25 245 LYS A C 1
ATOM 1870 O O . LYS A 1 245 ? -14.506 -9.424 8.017 1.00 98.25 245 LYS A O 1
ATOM 1875 N N . HIS A 1 246 ? -12.686 -8.135 7.820 1.00 97.00 246 HIS A N 1
ATOM 1876 C CA . HIS A 1 246 ? -11.895 -9.147 7.112 1.00 97.00 246 HIS A CA 1
ATOM 1877 C C . HIS A 1 246 ? -11.573 -10.355 7.995 1.00 97.00 246 HIS A C 1
ATOM 1879 O O . HIS A 1 246 ? -11.718 -11.488 7.544 1.00 97.00 246 HIS A O 1
ATOM 1885 N N . LEU A 1 247 ? -11.194 -10.131 9.256 1.00 96.56 247 LEU A N 1
ATOM 1886 C CA . LEU A 1 247 ? -10.961 -11.214 10.216 1.00 96.56 247 LEU A CA 1
ATOM 1887 C C . LEU A 1 247 ? -12.241 -12.019 10.469 1.00 96.56 247 LEU A C 1
ATOM 1889 O O . LEU A 1 247 ? -12.208 -13.249 10.473 1.00 96.56 247 LEU A O 1
ATOM 1893 N N . LYS A 1 248 ? -13.384 -11.335 10.588 1.00 96.81 248 LYS A N 1
ATOM 1894 C CA . LYS A 1 248 ? -14.686 -11.985 10.742 1.00 96.81 248 LYS A CA 1
ATOM 1895 C C . LYS A 1 248 ? -15.057 -12.816 9.514 1.00 96.81 248 LYS A C 1
ATOM 1897 O O . LYS A 1 248 ? -15.478 -13.961 9.654 1.00 96.81 248 LYS A O 1
ATOM 1902 N N . ALA A 1 249 ? -14.844 -12.278 8.312 1.00 95.62 249 ALA A N 1
ATOM 1903 C CA . ALA A 1 249 ? -15.066 -12.991 7.054 1.00 95.62 249 ALA A CA 1
ATOM 1904 C C . ALA A 1 249 ? -14.132 -14.204 6.880 1.00 95.62 249 ALA A C 1
ATOM 1906 O O . ALA A 1 249 ? -14.529 -15.193 6.270 1.00 95.62 249 ALA A O 1
ATOM 1907 N N . ALA A 1 250 ? -12.925 -14.157 7.452 1.00 94.25 250 ALA A N 1
ATOM 1908 C CA . ALA A 1 250 ? -11.994 -15.285 7.503 1.00 94.25 250 ALA A CA 1
ATOM 1909 C C . ALA A 1 250 ? -12.406 -16.385 8.507 1.00 94.25 250 ALA A C 1
ATOM 1911 O O . ALA A 1 250 ? -11.771 -17.434 8.559 1.00 94.25 250 ALA A O 1
ATOM 1912 N N . GLY A 1 251 ? -13.475 -16.177 9.285 1.00 94.31 251 GLY A N 1
ATOM 1913 C CA . GLY A 1 251 ? -14.042 -17.169 10.202 1.00 94.31 251 GLY A CA 1
ATOM 1914 C C . GLY A 1 251 ? -13.680 -16.978 11.676 1.00 94.31 251 GLY A C 1
ATOM 1915 O O . GLY A 1 251 ? -14.093 -17.802 12.495 1.00 94.31 251 GLY A O 1
ATOM 1916 N N . ALA A 1 252 ? -12.945 -15.920 12.025 1.00 96.94 252 ALA A N 1
ATOM 1917 C CA . ALA A 1 252 ? -12.651 -15.591 13.417 1.00 96.94 252 ALA A CA 1
ATOM 1918 C C . ALA A 1 252 ? -13.888 -15.037 14.147 1.00 96.94 252 ALA A C 1
ATOM 1920 O O . ALA A 1 252 ? -14.783 -14.430 13.550 1.00 96.94 252 ALA A O 1
ATOM 1921 N N . GLU A 1 253 ? -13.926 -15.199 15.463 1.00 97.56 253 GLU A N 1
ATOM 1922 C CA . GLU A 1 253 ? -14.836 -14.474 16.347 1.00 97.56 253 GLU A CA 1
ATOM 1923 C C . GLU A 1 253 ? -14.194 -13.130 16.686 1.00 97.56 253 GLU A C 1
ATOM 1925 O O . GLU A 1 253 ? -13.110 -13.092 17.259 1.00 97.56 253 GLU A O 1
ATOM 1930 N N . VAL A 1 254 ? -14.818 -12.022 16.279 1.00 98.19 254 VAL A N 1
ATOM 1931 C CA . VAL A 1 254 ? -14.181 -10.702 16.348 1.00 98.19 254 VAL A CA 1
ATOM 1932 C C . VAL A 1 254 ? -14.942 -9.775 17.277 1.00 98.19 254 VAL A C 1
ATOM 1934 O O . VAL A 1 254 ? -16.107 -9.462 17.020 1.00 98.19 254 VAL A O 1
ATOM 1937 N N . VAL A 1 255 ? -14.228 -9.285 18.289 1.00 98.44 255 VAL A N 1
ATOM 1938 C CA . VAL A 1 255 ? -14.618 -8.132 19.101 1.00 98.44 255 VAL A CA 1
ATOM 1939 C C . VAL A 1 255 ? -13.812 -6.926 18.625 1.00 98.44 255 VAL A C 1
ATOM 1941 O O . VAL A 1 255 ? -12.622 -7.050 18.332 1.00 98.44 255 VAL A O 1
ATOM 1944 N N . PHE A 1 256 ? -14.432 -5.755 18.525 1.00 98.69 256 PHE A N 1
ATOM 1945 C CA . PHE A 1 256 ? -13.791 -4.535 18.048 1.00 98.69 256 PHE A CA 1
ATOM 1946 C C . PHE A 1 256 ? -13.996 -3.370 19.019 1.00 98.69 256 PHE A C 1
ATOM 1948 O O . PHE A 1 256 ? -15.111 -2.893 19.210 1.00 98.69 256 PHE A O 1
ATOM 1955 N N . SER A 1 257 ? -12.904 -2.878 19.601 1.00 98.56 257 SER A N 1
ATOM 1956 C CA . SER A 1 257 ? -12.880 -1.678 20.438 1.00 98.56 257 SER A CA 1
ATOM 1957 C C . SER A 1 257 ? -12.383 -0.477 19.647 1.00 98.56 257 SER A C 1
ATOM 1959 O O . SER A 1 257 ? -11.325 -0.503 19.015 1.00 98.56 257 SER A O 1
ATOM 1961 N N . THR A 1 258 ? -13.136 0.615 19.704 1.00 98.31 258 THR A N 1
ATOM 1962 C CA . THR A 1 258 ? -12.826 1.826 18.946 1.00 98.31 258 THR A CA 1
ATOM 1963 C C . THR A 1 258 ? -13.363 3.071 19.640 1.00 98.31 258 THR A C 1
ATOM 1965 O O . THR A 1 258 ? -14.104 2.988 20.622 1.00 98.31 258 THR A O 1
ATOM 1968 N N . VAL A 1 259 ? -12.997 4.239 19.121 1.00 97.88 259 VAL A N 1
ATOM 1969 C CA . VAL A 1 259 ? -13.510 5.534 19.567 1.00 97.88 259 VAL A CA 1
ATOM 1970 C C . VAL A 1 259 ? -14.306 6.147 18.424 1.00 97.88 259 VAL A C 1
ATOM 1972 O O . VAL A 1 259 ? -13.794 6.276 17.313 1.00 97.88 259 VAL A O 1
ATOM 1975 N N . LEU A 1 260 ? -15.551 6.525 18.705 1.00 97.88 260 LEU A N 1
ATOM 1976 C CA . LEU A 1 260 ? -16.457 7.166 17.750 1.00 97.88 260 LEU A CA 1
ATOM 1977 C C . LEU A 1 260 ? -16.915 8.522 18.284 1.00 97.88 260 LEU A C 1
ATOM 1979 O O . LEU A 1 260 ? -16.909 8.759 19.495 1.00 97.88 260 LEU A O 1
ATOM 1983 N N . GLY A 1 261 ? -17.321 9.406 17.375 1.00 97.50 261 GLY A N 1
ATOM 1984 C CA . GLY A 1 261 ? -18.039 10.620 17.741 1.00 97.50 261 GLY A CA 1
ATOM 1985 C C . GLY A 1 261 ? -19.475 10.315 18.171 1.00 97.50 261 GLY A C 1
ATOM 1986 O O . GLY A 1 261 ? -19.905 9.163 18.236 1.00 97.50 261 GLY A O 1
ATOM 1987 N N . ASN A 1 262 ? -20.237 11.370 18.450 1.00 96.94 262 ASN A N 1
ATOM 1988 C CA . ASN A 1 262 ? -21.683 11.287 18.653 1.00 96.94 262 ASN A CA 1
ATOM 1989 C C . ASN A 1 262 ? -22.407 11.887 17.443 1.00 96.94 262 ASN A C 1
ATOM 1991 O O . ASN A 1 262 ? -22.876 13.026 17.481 1.00 96.94 262 ASN A O 1
ATOM 1995 N N . ASP A 1 263 ? -22.404 11.148 16.339 1.00 97.62 263 ASP A N 1
ATOM 1996 C CA . ASP A 1 263 ? -22.923 11.596 15.052 1.00 97.62 263 ASP A CA 1
ATOM 1997 C C . ASP A 1 263 ? -23.507 10.434 14.233 1.00 97.62 263 ASP A C 1
ATOM 1999 O O . ASP A 1 263 ? -23.328 9.259 14.546 1.00 97.62 263 ASP A O 1
ATOM 2003 N N . ASN A 1 264 ? -24.188 10.770 13.135 1.00 97.69 264 ASN A N 1
ATOM 2004 C CA . ASN A 1 264 ? -24.820 9.783 12.254 1.00 97.69 264 ASN A CA 1
ATOM 2005 C C . ASN A 1 264 ? -23.815 8.798 11.623 1.00 97.69 264 ASN A C 1
ATOM 2007 O O . ASN A 1 264 ? -24.213 7.728 11.164 1.00 97.69 264 ASN A O 1
ATOM 2011 N N . LEU A 1 265 ? -22.529 9.161 11.545 1.00 98.00 265 LEU A N 1
ATOM 2012 C CA . LEU A 1 265 ? -21.494 8.286 10.993 1.00 98.00 265 LEU A CA 1
ATOM 2013 C C . LEU A 1 265 ? -21.084 7.209 12.000 1.00 98.00 265 LEU A C 1
ATOM 2015 O O . LEU A 1 265 ? -20.799 6.087 11.582 1.00 98.00 265 LEU A O 1
ATOM 2019 N N . ALA A 1 266 ? -21.121 7.510 13.300 1.00 98.00 266 ALA A N 1
ATOM 2020 C CA . ALA A 1 266 ? -21.001 6.502 14.348 1.00 98.00 266 ALA A CA 1
ATOM 2021 C C . ALA A 1 266 ? -22.133 5.469 14.240 1.00 98.00 266 ALA A C 1
ATOM 2023 O O . ALA A 1 266 ? -21.865 4.270 14.192 1.00 98.00 266 ALA A O 1
ATOM 2024 N N . ASP A 1 267 ? -23.383 5.927 14.107 1.00 98.12 267 ASP A N 1
ATOM 2025 C CA . ASP A 1 267 ? -24.548 5.042 13.959 1.00 98.12 267 ASP A CA 1
ATOM 2026 C C . ASP A 1 267 ? -24.453 4.160 12.708 1.00 98.12 267 ASP A C 1
ATOM 2028 O O . ASP A 1 267 ? -24.799 2.977 12.738 1.00 98.12 267 ASP A O 1
ATOM 2032 N N . PHE A 1 268 ? -23.987 4.736 11.596 1.00 98.38 268 PHE A N 1
ATOM 2033 C CA . PHE A 1 268 ? -23.719 3.992 10.370 1.00 98.38 268 PHE A CA 1
ATOM 2034 C C . PHE A 1 268 ? -22.658 2.909 10.597 1.00 98.38 268 PHE A C 1
ATOM 2036 O O . PHE A 1 268 ? -22.889 1.753 10.242 1.00 98.38 268 PHE A O 1
ATOM 2043 N N . ALA A 1 269 ? -21.525 3.265 11.212 1.00 98.38 269 ALA A N 1
ATOM 2044 C CA . ALA A 1 269 ? -20.427 2.333 11.433 1.00 98.38 269 ALA A CA 1
ATOM 2045 C C . ALA A 1 269 ? -20.847 1.150 12.313 1.00 98.38 269 ALA A C 1
ATOM 2047 O O . ALA A 1 269 ? -20.537 0.006 11.986 1.00 98.38 269 ALA A O 1
ATOM 2048 N N . LEU A 1 270 ? -21.604 1.407 13.384 1.00 98.38 270 LEU A N 1
ATOM 2049 C CA . LEU A 1 270 ? -22.102 0.357 14.274 1.00 98.38 270 LEU A CA 1
ATOM 2050 C C . LEU A 1 270 ? -23.040 -0.614 13.551 1.00 98.38 270 LEU A C 1
ATOM 2052 O O . LEU A 1 270 ? -22.874 -1.824 13.686 1.00 98.38 270 LEU A O 1
ATOM 2056 N N . LYS A 1 271 ? -23.965 -0.104 12.729 1.00 98.31 271 LYS A N 1
ATOM 2057 C CA . LYS A 1 271 ? -24.882 -0.945 11.939 1.00 98.31 271 LYS A CA 1
ATOM 2058 C C . LYS A 1 271 ? -24.157 -1.780 10.885 1.00 98.31 271 LYS A C 1
ATOM 2060 O O . LYS A 1 271 ? -24.502 -2.940 10.687 1.00 98.31 271 LYS A O 1
ATOM 2065 N N . ASP A 1 272 ? -23.170 -1.206 10.198 1.00 98.38 272 ASP A N 1
ATOM 2066 C CA . ASP A 1 272 ? -22.380 -1.929 9.192 1.00 98.38 272 ASP A CA 1
ATOM 2067 C C . ASP A 1 272 ? -21.519 -3.037 9.825 1.00 98.38 272 ASP A C 1
ATOM 2069 O O . ASP A 1 272 ? -21.446 -4.146 9.290 1.00 98.38 272 ASP A O 1
ATOM 2073 N N . LEU A 1 273 ? -20.918 -2.772 10.989 1.00 98.38 273 LEU A N 1
ATOM 2074 C CA . LEU A 1 273 ? -20.151 -3.764 11.749 1.00 98.38 273 LEU A CA 1
ATOM 2075 C C . LEU A 1 273 ? -21.043 -4.895 12.281 1.00 98.38 273 LEU A C 1
ATOM 2077 O O . LEU A 1 273 ? -20.686 -6.067 12.140 1.00 98.38 273 LEU A O 1
ATOM 2081 N N . GLU A 1 274 ? -22.217 -4.559 12.819 1.00 98.00 274 GLU A N 1
ATOM 2082 C CA . GLU A 1 274 ? -23.213 -5.537 13.270 1.00 98.00 274 GLU A CA 1
ATOM 2083 C C . GLU A 1 274 ? -23.685 -6.424 12.109 1.00 98.00 274 GLU A C 1
ATOM 2085 O O . GLU A 1 274 ? -23.698 -7.650 12.229 1.00 98.00 274 GLU A O 1
ATOM 2090 N N . ALA A 1 275 ? -23.985 -5.831 10.948 1.00 98.00 275 ALA A N 1
ATOM 2091 C CA . ALA A 1 275 ? -24.367 -6.573 9.746 1.00 98.00 275 ALA A CA 1
ATOM 2092 C C . ALA A 1 275 ? -23.255 -7.517 9.248 1.00 98.00 275 ALA A C 1
ATOM 2094 O O . ALA A 1 275 ? -23.547 -8.562 8.666 1.00 98.00 275 ALA A O 1
ATOM 2095 N N . ALA A 1 276 ? -21.987 -7.179 9.498 1.00 97.56 276 ALA A N 1
ATOM 2096 C CA . ALA A 1 276 ? -20.842 -8.045 9.221 1.00 97.56 276 ALA A CA 1
ATOM 2097 C C . ALA A 1 276 ? -20.601 -9.117 10.306 1.00 97.56 276 ALA A C 1
ATOM 2099 O O . ALA A 1 276 ? -19.727 -9.968 10.136 1.00 97.56 276 ALA A O 1
ATOM 2100 N N . GLY A 1 277 ? -21.354 -9.100 11.410 1.00 97.38 277 GLY A N 1
ATOM 2101 C CA . GLY A 1 277 ? -21.216 -10.024 12.537 1.00 97.38 277 GLY A CA 1
ATOM 2102 C C . GLY A 1 277 ? -20.027 -9.723 13.457 1.00 97.38 277 GLY A C 1
ATOM 2103 O O . GLY A 1 277 ? -19.555 -10.632 14.149 1.00 97.38 277 GLY A O 1
ATOM 2104 N N . VAL A 1 278 ? -19.512 -8.492 13.434 1.00 98.19 278 VAL A N 1
ATOM 2105 C CA . VAL A 1 278 ? -18.459 -8.014 14.340 1.00 98.19 278 VAL A CA 1
ATOM 2106 C C . VAL A 1 278 ? -19.109 -7.454 15.604 1.00 98.19 278 VAL A C 1
ATOM 2108 O O . VAL A 1 278 ? -19.975 -6.584 15.523 1.00 98.19 278 VAL A O 1
ATOM 2111 N N . GLU A 1 279 ? -18.669 -7.909 16.775 1.00 98.00 279 GLU A N 1
ATOM 2112 C CA . GLU A 1 279 ? -19.117 -7.351 18.053 1.00 98.00 279 GLU A CA 1
ATOM 2113 C C . GLU A 1 279 ? -18.338 -6.064 18.350 1.00 98.00 279 GLU A C 1
ATOM 2115 O O . GLU A 1 279 ? -17.169 -6.101 18.723 1.00 98.00 279 GLU A O 1
ATOM 2120 N N . CYS A 1 280 ? -18.960 -4.902 18.153 1.00 98.19 280 CYS A N 1
ATOM 2121 C CA . CYS A 1 280 ? -18.306 -3.616 18.391 1.00 98.19 280 CYS A CA 1
ATOM 2122 C C . CYS A 1 280 ? -18.604 -3.085 19.802 1.00 98.19 280 CYS A C 1
ATOM 2124 O O . CYS A 1 280 ? -19.764 -2.944 20.182 1.00 98.19 280 CYS A O 1
ATOM 2126 N N . ILE A 1 281 ? -17.561 -2.689 20.536 1.00 97.81 281 ILE A N 1
ATOM 2127 C CA . ILE A 1 281 ? -17.639 -2.059 21.860 1.00 97.81 281 ILE A CA 1
ATOM 2128 C C . ILE A 1 281 ? -17.124 -0.608 21.753 1.00 97.81 281 ILE A C 1
ATOM 2130 O O . ILE A 1 281 ? -15.975 -0.315 22.101 1.00 97.81 281 ILE A O 1
ATOM 2134 N N . PRO A 1 282 ? -17.932 0.330 21.222 1.00 97.81 282 PRO A N 1
ATOM 2135 C CA . PRO A 1 282 ? -17.482 1.696 20.983 1.00 97.81 282 PRO A CA 1
ATOM 2136 C C . PRO A 1 282 ? -17.352 2.497 22.284 1.00 97.81 282 PRO A C 1
ATOM 2138 O O . PRO A 1 282 ? -18.169 2.384 23.199 1.00 97.81 282 PRO A O 1
ATOM 2141 N N . ILE A 1 283 ? -16.371 3.396 22.333 1.00 98.12 283 ILE A N 1
ATOM 2142 C CA . ILE A 1 283 ? -16.320 4.483 23.313 1.00 98.12 283 ILE A CA 1
ATOM 2143 C C . ILE A 1 283 ? -16.689 5.778 22.599 1.00 98.12 283 ILE A C 1
ATOM 2145 O O . ILE A 1 283 ? -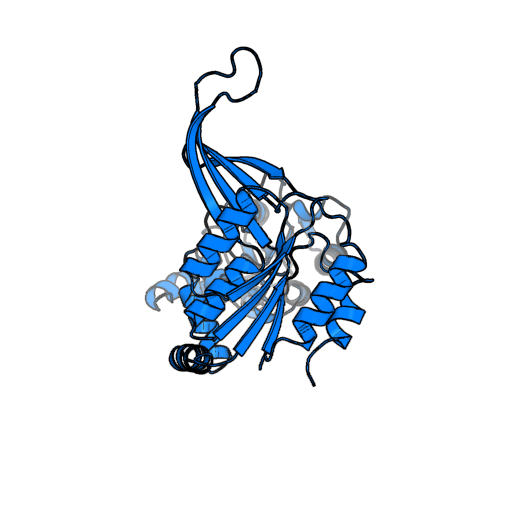15.996 6.215 21.683 1.00 98.12 283 ILE A O 1
ATOM 2149 N N . VAL A 1 284 ? -17.772 6.414 23.043 1.00 97.69 284 VAL A N 1
ATOM 2150 C CA . VAL A 1 284 ? -18.230 7.680 22.464 1.00 97.69 284 VAL A CA 1
ATOM 2151 C C . VAL A 1 284 ? -17.447 8.854 23.065 1.00 97.69 284 VAL A C 1
ATOM 2153 O O . VAL A 1 284 ? -17.438 9.069 24.286 1.00 97.69 284 VAL A O 1
ATOM 2156 N N . ASP A 1 285 ? -16.807 9.638 22.201 1.00 96.75 285 ASP A N 1
ATOM 2157 C CA . ASP A 1 285 ? -16.155 10.905 22.527 1.00 96.75 285 ASP A CA 1
ATOM 2158 C C . ASP A 1 285 ? -16.944 12.073 21.925 1.00 96.75 285 ASP A C 1
ATOM 2160 O O . ASP A 1 285 ? -16.868 12.365 20.738 1.00 96.75 285 ASP A O 1
ATOM 2164 N N . GLN A 1 286 ? -17.680 12.784 22.780 1.00 95.50 286 GLN A N 1
ATOM 2165 C CA . GLN A 1 286 ? -18.500 13.942 22.401 1.00 95.50 286 GLN A CA 1
ATOM 2166 C C . GLN A 1 286 ? -17.674 15.132 21.872 1.00 95.50 286 GLN A C 1
ATOM 2168 O O . GLN A 1 286 ? -18.242 16.097 21.367 1.00 95.50 286 GLN A O 1
ATOM 2173 N N . THR A 1 287 ? -16.347 15.113 22.034 1.00 94.75 287 THR A N 1
ATOM 2174 C CA . THR A 1 287 ? -15.469 16.247 21.703 1.00 94.75 287 THR A CA 1
ATOM 2175 C C . THR A 1 287 ? -14.783 16.132 20.344 1.00 94.75 287 THR A C 1
ATOM 2177 O O . THR A 1 287 ? -14.056 17.055 19.961 1.00 94.75 287 THR A O 1
ATOM 2180 N N . ARG A 1 288 ? -15.014 15.035 19.613 1.00 94.88 288 ARG A N 1
ATOM 2181 C CA . ARG A 1 288 ? -14.493 14.805 18.260 1.00 94.88 288 ARG A CA 1
ATOM 2182 C C . ARG A 1 288 ? -15.566 14.207 17.344 1.00 94.88 288 ARG A C 1
ATOM 2184 O O . ARG A 1 288 ? -16.453 13.508 17.832 1.00 94.88 288 ARG A O 1
ATOM 2191 N N . PRO A 1 289 ? -15.499 14.460 16.028 1.00 97.25 289 PRO A N 1
ATOM 2192 C CA . PRO A 1 289 ? -16.340 13.757 15.069 1.00 97.25 289 PRO A CA 1
ATOM 2193 C C . PRO A 1 289 ? -15.858 12.314 14.876 1.00 97.25 289 PRO A C 1
ATOM 2195 O O . PRO A 1 289 ? -14.679 12.008 15.082 1.00 97.25 289 PRO A O 1
ATOM 2198 N N . THR A 1 290 ? -16.740 11.442 14.399 1.00 98.12 290 THR A N 1
ATOM 2199 C CA . THR A 1 290 ? -16.329 10.184 13.770 1.00 98.12 290 THR A CA 1
ATOM 2200 C C . THR A 1 290 ? -15.512 10.511 12.523 1.00 98.12 290 THR A C 1
ATOM 2202 O O . THR A 1 290 ? -15.969 11.255 11.653 1.00 98.12 290 THR A O 1
ATOM 2205 N N . THR A 1 291 ? -14.295 9.969 12.431 1.00 98.06 291 THR A N 1
ATOM 2206 C CA . THR A 1 291 ? -13.377 10.256 11.323 1.00 98.06 291 THR A CA 1
ATOM 2207 C C . THR A 1 291 ? -14.021 9.910 9.986 1.00 98.06 291 THR A C 1
ATOM 2209 O O . THR A 1 291 ? -14.339 8.751 9.726 1.00 98.06 291 THR A O 1
ATOM 2212 N N . ASN A 1 292 ? -14.163 10.904 9.113 1.00 98.31 292 ASN A N 1
ATOM 2213 C CA . ASN A 1 292 ? -14.705 10.738 7.773 1.00 98.31 292 ASN A CA 1
ATOM 2214 C C . ASN A 1 292 ? -13.710 11.199 6.717 1.00 98.31 292 ASN A C 1
ATOM 2216 O O . ASN A 1 292 ? -13.189 12.310 6.806 1.00 98.31 292 ASN A O 1
ATOM 2220 N N . LYS A 1 293 ? -13.486 10.371 5.698 1.00 97.62 293 LYS A N 1
ATOM 2221 C CA . LYS A 1 293 ? -12.675 10.726 4.530 1.00 97.62 293 LYS A CA 1
ATOM 2222 C C . LYS A 1 293 ? -13.545 10.664 3.290 1.00 97.62 293 LYS A C 1
ATOM 2224 O O . LYS A 1 293 ? -13.841 9.583 2.789 1.00 97.62 293 LYS A O 1
ATOM 2229 N N . ASN A 1 294 ? -13.971 11.819 2.792 1.00 98.06 294 ASN A N 1
ATOM 2230 C CA . ASN A 1 294 ? -14.906 11.902 1.678 1.00 98.06 294 ASN A CA 1
ATOM 2231 C C . ASN A 1 294 ? -14.197 12.271 0.377 1.00 98.06 294 ASN A C 1
ATOM 2233 O O . ASN A 1 294 ? -13.743 13.403 0.225 1.00 98.06 294 ASN A O 1
ATOM 2237 N N . ALA A 1 295 ? -14.122 11.345 -0.577 1.00 97.62 295 ALA A N 1
ATOM 2238 C CA . ALA A 1 295 ? -13.671 11.652 -1.928 1.00 97.62 295 ALA A CA 1
ATOM 2239 C C . ALA A 1 295 ? -14.860 12.053 -2.813 1.00 97.62 295 ALA A C 1
ATOM 2241 O O . ALA A 1 295 ? -15.839 11.320 -2.958 1.00 97.62 295 ALA A O 1
ATOM 2242 N N . ILE A 1 296 ? -14.752 13.232 -3.420 1.00 96.81 296 ILE A N 1
ATOM 2243 C CA . ILE A 1 296 ? -15.703 13.769 -4.390 1.00 96.81 296 ILE A CA 1
ATOM 2244 C C . ILE A 1 296 ? -15.237 13.348 -5.781 1.00 96.81 296 ILE A C 1
ATOM 2246 O O . ILE A 1 296 ? -14.136 13.707 -6.206 1.00 96.81 296 ILE A O 1
ATOM 2250 N N . ILE A 1 297 ? -16.073 12.591 -6.483 1.00 95.31 297 ILE A N 1
ATOM 2251 C CA . ILE A 1 297 ? -15.725 11.920 -7.739 1.00 95.31 297 ILE A CA 1
ATOM 2252 C C . ILE A 1 297 ? -16.600 12.468 -8.863 1.00 95.31 297 ILE A C 1
ATOM 2254 O O . ILE A 1 297 ? -17.809 12.613 -8.682 1.00 95.31 297 ILE A O 1
ATOM 2258 N N . ALA A 1 298 ? -16.015 12.737 -10.032 1.00 93.25 298 ALA A N 1
ATOM 2259 C CA . ALA A 1 298 ? -16.764 13.029 -11.252 1.00 93.25 298 ALA A CA 1
ATOM 2260 C C . ALA A 1 298 ? -16.150 12.340 -12.470 1.00 93.25 298 ALA A C 1
ATOM 2262 O O . ALA A 1 298 ? -14.943 12.411 -12.684 1.00 93.25 298 ALA A O 1
ATOM 2263 N N . GLY A 1 299 ? -16.979 11.661 -13.272 1.00 82.81 299 GLY A N 1
ATOM 2264 C CA . GLY A 1 299 ? -16.526 10.975 -14.490 1.00 82.81 299 GLY A CA 1
ATOM 2265 C C . GLY A 1 299 ? -15.422 9.933 -14.251 1.00 82.81 299 GLY A C 1
ATOM 2266 O O . GLY A 1 299 ? -14.552 9.768 -15.097 1.00 82.81 299 GLY A O 1
ATOM 2267 N N . GLY A 1 300 ? -15.417 9.281 -13.081 1.00 81.56 300 GLY A N 1
ATOM 2268 C CA . GLY A 1 300 ? -14.376 8.325 -12.673 1.00 81.56 300 GLY A CA 1
ATOM 2269 C C . GLY A 1 300 ? -13.092 8.956 -12.119 1.00 81.56 300 GLY A C 1
ATOM 2270 O O . GLY A 1 300 ? -12.179 8.229 -11.739 1.00 81.56 300 GLY A O 1
ATOM 2271 N N . TYR A 1 301 ? -13.015 10.286 -12.032 1.00 88.31 301 TYR A N 1
ATOM 2272 C CA . TYR A 1 301 ? -11.851 11.010 -11.524 1.00 88.31 301 TYR A CA 1
ATOM 2273 C C . TYR A 1 301 ? -12.113 11.611 -10.133 1.00 88.31 301 TYR A C 1
ATOM 2275 O O . TYR A 1 301 ? -13.152 12.232 -9.900 1.00 88.31 301 TYR A O 1
ATOM 2283 N N . ASN A 1 302 ? -11.156 11.463 -9.211 1.00 91.06 302 ASN A N 1
ATOM 2284 C CA . ASN A 1 302 ? -11.217 12.051 -7.869 1.00 91.06 302 ASN A CA 1
ATOM 2285 C C . ASN A 1 302 ? -10.878 13.548 -7.926 1.00 91.06 302 ASN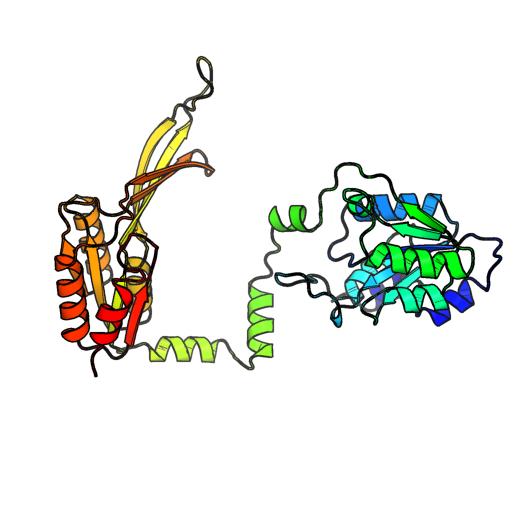 A C 1
ATOM 2287 O O . ASN A 1 302 ? -9.725 13.917 -8.140 1.00 91.06 302 ASN A O 1
ATOM 2291 N N . LEU A 1 303 ? -11.872 14.412 -7.713 1.00 91.88 303 LEU A N 1
ATOM 2292 C CA . LEU A 1 303 ? -11.715 15.867 -7.790 1.00 91.88 303 LEU A CA 1
ATOM 2293 C C . LEU A 1 303 ? -11.078 16.455 -6.530 1.00 91.88 303 LEU A C 1
ATOM 2295 O O . LEU A 1 303 ? -10.154 17.261 -6.609 1.00 91.88 303 LEU A O 1
ATOM 2299 N N . LEU A 1 304 ? -11.615 16.082 -5.369 1.00 94.12 304 LEU A N 1
ATOM 2300 C CA . LEU A 1 304 ? -11.232 16.609 -4.063 1.00 94.12 304 LEU A CA 1
ATOM 2301 C C . LEU A 1 304 ? -11.479 15.540 -3.005 1.00 94.12 304 LEU A C 1
ATOM 2303 O O . LEU A 1 304 ? -12.442 14.782 -3.101 1.00 94.12 304 LEU A O 1
ATOM 2307 N N . LYS A 1 305 ? -10.644 15.523 -1.968 1.00 96.31 305 LYS A N 1
ATOM 2308 C CA . LYS A 1 305 ? -10.919 14.782 -0.743 1.00 96.31 305 LYS A CA 1
ATOM 2309 C C . LYS A 1 305 ? -11.127 15.760 0.413 1.00 96.31 305 LYS A C 1
ATOM 2311 O O . LYS A 1 305 ? -10.326 16.674 0.595 1.00 96.31 305 LYS A O 1
ATOM 2316 N N . VAL A 1 306 ? -12.218 15.578 1.149 1.00 97.25 306 VAL A N 1
ATOM 2317 C CA . VAL A 1 306 ? -12.581 16.358 2.332 1.00 97.25 306 VAL A CA 1
ATOM 2318 C C . VAL A 1 306 ? -12.542 15.429 3.536 1.00 97.25 306 VAL A C 1
ATOM 2320 O O . VAL A 1 306 ? -13.360 14.516 3.643 1.00 97.25 306 VAL A O 1
ATOM 2323 N N . ASP A 1 307 ? -11.598 15.679 4.437 1.00 97.06 307 ASP A N 1
ATOM 2324 C CA . ASP A 1 307 ? -11.421 14.892 5.652 1.00 97.06 307 ASP A CA 1
ATOM 2325 C C . ASP A 1 307 ? -12.022 15.649 6.847 1.00 97.06 307 ASP A C 1
ATOM 2327 O O . ASP A 1 307 ? -11.594 16.757 7.171 1.00 97.06 307 ASP A O 1
ATOM 2331 N N . THR A 1 308 ? -13.018 15.050 7.503 1.00 97.38 308 THR A N 1
ATOM 2332 C CA . THR A 1 308 ? -13.608 15.547 8.757 1.00 97.38 308 THR A CA 1
ATOM 2333 C C . THR A 1 308 ? -13.094 14.675 9.892 1.00 97.38 308 THR A C 1
ATOM 2335 O O . THR A 1 308 ? -13.536 13.540 10.052 1.00 97.38 308 THR A O 1
ATOM 2338 N N . LEU A 1 309 ? -12.103 15.166 10.634 1.00 95.50 309 LEU A N 1
ATOM 2339 C CA . LEU A 1 309 ? -11.359 14.363 11.604 1.00 95.50 309 LEU A CA 1
ATOM 2340 C C . LEU A 1 309 ? -10.794 15.199 12.754 1.00 95.50 309 LEU A C 1
ATOM 2342 O O . LEU A 1 309 ? -10.714 16.424 12.671 1.00 95.50 309 LEU A O 1
ATOM 2346 N N . ASP A 1 310 ? -10.356 14.510 13.807 1.00 93.81 310 ASP A N 1
ATOM 2347 C CA . ASP A 1 310 ? -9.584 15.076 14.910 1.00 93.81 310 ASP A CA 1
ATOM 2348 C C . ASP A 1 310 ? -8.418 14.145 15.263 1.00 93.81 310 ASP A C 1
ATOM 2350 O O . ASP A 1 310 ? -8.618 13.021 15.715 1.00 93.81 310 ASP A O 1
ATOM 2354 N N . ASN A 1 311 ? -7.191 14.631 15.064 1.00 94.00 311 ASN A N 1
ATOM 2355 C CA . ASN A 1 311 ? -5.967 13.861 15.301 1.00 94.00 311 ASN A CA 1
ATOM 2356 C C . ASN A 1 311 ? -5.362 14.090 16.695 1.00 94.00 311 ASN A C 1
ATOM 2358 O O . ASN A 1 311 ? -4.249 13.633 16.966 1.00 94.00 311 ASN A O 1
ATOM 2362 N N . ARG A 1 312 ? -6.039 14.828 17.582 1.00 94.12 312 ARG A N 1
ATOM 2363 C CA . ARG A 1 312 ? -5.576 15.008 18.963 1.00 94.12 312 ARG A CA 1
ATOM 2364 C C . ARG A 1 312 ? -5.563 13.665 19.686 1.00 94.12 312 ARG A C 1
ATOM 2366 O O . ARG A 1 312 ? -6.427 12.817 19.454 1.00 94.12 312 ARG A O 1
ATOM 2373 N N . SER A 1 313 ? -4.622 13.514 20.618 1.00 94.75 313 SER A N 1
ATOM 2374 C CA . SER A 1 313 ? -4.585 12.362 21.525 1.00 94.75 313 SER A CA 1
ATOM 2375 C C . SER A 1 313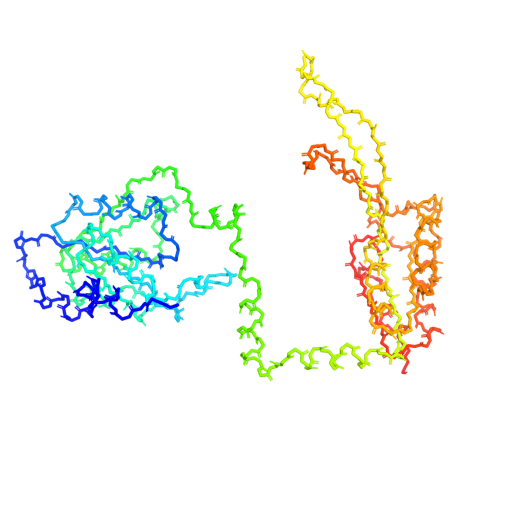 ? -5.933 12.182 22.229 1.00 94.75 313 SER A C 1
ATOM 2377 O O . SER A 1 313 ? -6.599 13.164 22.573 1.00 94.75 313 SER A O 1
ATOM 2379 N N . ILE A 1 314 ? -6.344 10.932 22.425 1.00 96.00 314 ILE A N 1
ATOM 2380 C CA . ILE A 1 314 ? -7.523 10.607 23.231 1.00 96.00 314 ILE A CA 1
ATOM 2381 C C . ILE A 1 314 ? -7.330 11.048 24.689 1.00 96.00 314 ILE A C 1
ATOM 2383 O O . ILE A 1 314 ? -6.218 11.087 25.214 1.00 96.00 314 ILE A O 1
ATOM 2387 N N . SER A 1 315 ? -8.431 11.381 25.364 1.00 96.00 315 SER A N 1
ATOM 2388 C CA . SER A 1 315 ? -8.381 11.757 26.782 1.00 96.00 315 SER A CA 1
ATOM 2389 C C . SER A 1 315 ? -7.987 10.577 27.679 1.00 96.00 315 SER A C 1
ATOM 2391 O O . SER A 1 315 ? -8.271 9.421 27.363 1.00 96.00 315 SER A O 1
ATOM 2393 N N . GLU A 1 316 ? -7.428 10.862 28.859 1.00 96.12 316 GLU A N 1
ATOM 2394 C CA . GLU A 1 316 ? -7.075 9.836 29.855 1.00 96.12 316 GLU A CA 1
ATOM 2395 C C . GLU A 1 316 ? -8.284 8.966 30.254 1.00 96.12 316 GLU A C 1
ATOM 2397 O O . GLU A 1 316 ? -8.149 7.767 30.494 1.00 96.12 316 GLU A O 1
ATOM 2402 N N . ARG A 1 317 ? -9.491 9.549 30.271 1.00 96.88 317 ARG A N 1
ATOM 2403 C CA . ARG A 1 317 ? -10.748 8.823 30.511 1.00 96.88 317 ARG A CA 1
ATOM 2404 C C . ARG A 1 317 ? -10.996 7.754 29.445 1.00 96.88 317 ARG A C 1
ATOM 2406 O O . ARG A 1 317 ? -11.350 6.630 29.787 1.00 96.88 317 ARG A O 1
ATOM 2413 N N . ILE A 1 318 ? -10.829 8.111 28.171 1.00 97.25 318 ILE A N 1
ATOM 2414 C CA . ILE A 1 318 ? -11.020 7.194 27.038 1.00 97.25 318 ILE A CA 1
ATOM 2415 C C . ILE A 1 318 ? -9.924 6.130 27.041 1.00 97.25 318 ILE A C 1
ATOM 2417 O O . ILE A 1 318 ? -10.228 4.957 26.868 1.00 97.25 318 ILE A O 1
ATOM 2421 N N . LEU A 1 319 ? -8.675 6.519 27.314 1.00 97.75 319 LEU A N 1
ATOM 2422 C CA . LEU A 1 319 ? -7.562 5.579 27.433 1.00 97.75 319 LEU A CA 1
ATOM 2423 C C . LEU A 1 319 ? -7.824 4.523 28.513 1.00 97.75 319 LEU A C 1
ATOM 2425 O O . LEU A 1 319 ? -7.674 3.338 28.244 1.00 97.75 319 LEU A O 1
ATOM 2429 N N . LYS A 1 320 ? -8.269 4.929 29.710 1.00 97.75 320 LYS A N 1
ATOM 2430 C CA . LYS A 1 320 ? -8.625 3.989 30.787 1.00 97.75 320 LYS A CA 1
ATOM 2431 C C . LYS A 1 320 ? -9.736 3.030 30.365 1.00 97.75 320 LYS A C 1
ATOM 2433 O O . LYS A 1 320 ? -9.622 1.841 30.627 1.00 97.75 320 LYS A O 1
ATOM 2438 N N . ALA A 1 321 ? -10.770 3.534 29.691 1.00 97.94 321 ALA A N 1
ATOM 2439 C CA . ALA A 1 321 ? -11.856 2.699 29.185 1.00 97.94 321 ALA A CA 1
ATOM 2440 C C . ALA A 1 321 ? -11.374 1.698 28.119 1.00 97.94 321 ALA A C 1
ATOM 2442 O O . ALA A 1 321 ? -11.750 0.532 28.188 1.00 97.94 321 ALA A O 1
ATOM 2443 N N . LEU A 1 322 ? -10.501 2.112 27.191 1.00 97.75 322 LEU A N 1
ATOM 2444 C CA . LEU A 1 322 ? -9.874 1.198 26.229 1.00 97.75 322 LEU A CA 1
ATOM 2445 C C . LEU A 1 322 ? -9.018 0.143 26.936 1.00 97.75 322 LEU A C 1
ATOM 2447 O O . LEU A 1 322 ? -9.135 -1.031 26.615 1.00 97.75 322 LEU A O 1
ATOM 2451 N N . CYS A 1 323 ? -8.200 0.527 27.921 1.00 97.94 323 CYS A N 1
ATOM 2452 C CA . CYS A 1 323 ? -7.419 -0.428 28.710 1.00 97.94 323 CYS A CA 1
ATOM 2453 C C . CYS A 1 323 ? -8.319 -1.455 29.414 1.00 97.94 323 CYS A C 1
ATOM 2455 O O . CYS A 1 323 ? -8.007 -2.639 29.377 1.00 97.94 323 CYS A O 1
ATOM 2457 N N . SER A 1 324 ? -9.438 -1.033 30.014 1.00 97.56 324 SER A N 1
ATOM 2458 C CA . SER A 1 324 ? -10.409 -1.965 30.604 1.00 97.56 324 SER A CA 1
ATOM 2459 C C . SER A 1 324 ? -10.998 -2.904 29.556 1.00 97.56 324 SER A C 1
ATOM 2461 O O . SER A 1 324 ? -10.972 -4.108 29.752 1.00 97.56 324 SER A O 1
ATOM 2463 N N . GLN A 1 325 ? -11.436 -2.388 28.403 1.00 97.50 325 GLN A N 1
ATOM 2464 C CA . GLN A 1 325 ? -11.949 -3.238 27.324 1.00 97.50 325 GLN A CA 1
ATOM 2465 C C . GLN A 1 325 ? -10.910 -4.258 26.840 1.00 97.50 325 GLN A C 1
ATOM 2467 O O . GLN A 1 325 ? -11.271 -5.402 26.596 1.00 97.50 325 GLN A O 1
ATOM 2472 N N . VAL A 1 326 ? -9.637 -3.872 26.713 1.00 97.31 326 VAL A N 1
ATOM 2473 C CA . VAL A 1 326 ? -8.546 -4.788 26.331 1.00 97.31 326 VAL A CA 1
ATOM 2474 C C . VAL A 1 326 ? -8.320 -5.870 27.385 1.00 97.31 326 VAL A C 1
ATOM 2476 O O . VAL A 1 326 ? -8.153 -7.028 27.025 1.00 97.31 326 VAL A O 1
ATOM 2479 N N . ALA A 1 327 ? -8.341 -5.513 28.670 1.00 97.00 327 ALA A N 1
ATOM 2480 C CA . ALA A 1 327 ? -8.128 -6.468 29.755 1.00 97.00 327 ALA A CA 1
ATOM 2481 C C . ALA A 1 327 ? -9.317 -7.425 29.951 1.00 97.00 327 ALA A C 1
ATOM 2483 O O . ALA A 1 327 ? -9.122 -8.604 30.244 1.00 97.00 327 ALA A O 1
ATOM 2484 N N . ASP A 1 328 ? -10.539 -6.914 29.794 1.00 96.12 328 ASP A N 1
ATOM 2485 C CA . ASP A 1 328 ? -11.774 -7.631 30.115 1.00 96.12 328 ASP A CA 1
ATOM 2486 C C . ASP A 1 328 ? -12.293 -8.483 28.945 1.00 96.12 328 ASP A C 1
ATOM 2488 O O . ASP A 1 328 ? -13.139 -9.351 29.158 1.00 96.12 328 ASP A O 1
ATOM 2492 N N . THR A 1 329 ? -11.805 -8.257 27.718 1.00 95.94 329 THR A N 1
ATOM 2493 C CA . THR A 1 329 ? -12.220 -9.007 26.522 1.00 95.94 329 THR A CA 1
ATOM 2494 C C . THR A 1 329 ? -11.360 -10.262 26.349 1.00 95.94 329 THR A C 1
ATOM 2496 O O . THR A 1 329 ? -10.173 -10.152 26.035 1.00 95.94 329 THR A O 1
ATOM 2499 N N . PRO A 1 330 ? -11.921 -11.478 26.488 1.00 93.56 330 PRO A N 1
ATOM 2500 C CA . PRO A 1 330 ? -11.168 -12.704 26.261 1.00 93.56 330 PRO A CA 1
ATOM 2501 C C . PRO A 1 330 ? -10.826 -12.855 24.777 1.00 93.56 330 PRO A C 1
ATOM 2503 O O . PRO A 1 330 ? -11.720 -12.968 23.938 1.00 93.56 330 PRO A O 1
ATOM 2506 N N . ALA A 1 331 ? -9.539 -12.916 24.456 1.00 95.75 331 ALA A N 1
ATOM 2507 C CA . ALA A 1 331 ? -9.067 -13.078 23.089 1.00 95.75 331 ALA A CA 1
ATOM 2508 C C . ALA A 1 331 ? -7.839 -13.985 23.037 1.00 95.75 331 ALA A C 1
ATOM 2510 O O . ALA A 1 331 ? -7.012 -13.980 23.945 1.00 95.75 331 ALA A O 1
ATOM 2511 N N . ASP A 1 332 ? -7.718 -14.742 21.952 1.00 95.38 332 ASP A N 1
ATOM 2512 C CA . ASP A 1 332 ? -6.513 -15.513 21.641 1.00 95.38 332 ASP A CA 1
ATOM 2513 C C . ASP A 1 332 ? -5.472 -14.613 20.951 1.00 95.38 332 ASP A C 1
ATOM 2515 O O . ASP A 1 332 ? -4.268 -14.852 21.037 1.00 95.38 332 ASP A O 1
ATOM 2519 N N . ILE A 1 333 ? -5.938 -13.560 20.264 1.00 95.19 333 ILE A N 1
ATOM 2520 C CA . ILE A 1 333 ? -5.111 -12.579 19.555 1.00 95.19 333 ILE A CA 1
ATOM 2521 C C . ILE A 1 333 ? -5.678 -11.174 19.783 1.00 95.19 333 ILE A C 1
ATOM 2523 O O . ILE A 1 333 ? -6.868 -10.941 19.578 1.00 95.19 333 ILE A O 1
ATOM 2527 N N . VAL A 1 334 ? -4.813 -10.215 20.118 1.00 97.19 334 VAL A N 1
ATOM 2528 C CA . VAL A 1 334 ? -5.158 -8.784 20.153 1.00 97.19 334 VAL A CA 1
ATOM 2529 C C . VAL A 1 334 ? -4.443 -8.061 19.012 1.00 97.19 334 VAL A C 1
ATOM 2531 O O . VAL A 1 334 ? -3.226 -8.170 18.863 1.00 97.19 334 VAL A O 1
ATOM 2534 N N . VAL A 1 335 ? -5.193 -7.316 18.197 1.00 97.25 335 VAL A N 1
ATOM 2535 C CA . VAL A 1 335 ? -4.684 -6.578 17.033 1.00 97.25 335 VAL A CA 1
ATOM 2536 C C . VAL A 1 335 ? -4.863 -5.083 17.254 1.00 97.25 335 VAL A C 1
ATOM 2538 O O . VAL A 1 335 ? -5.978 -4.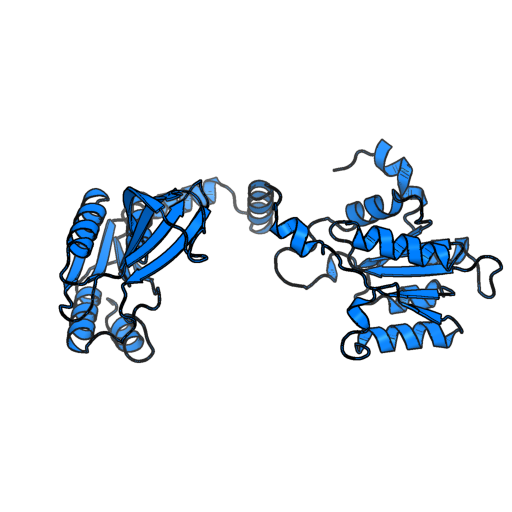570 17.207 1.00 97.25 335 VAL A O 1
ATOM 2541 N N . PHE A 1 336 ? -3.756 -4.364 17.420 1.00 97.62 336 PHE A N 1
ATOM 2542 C CA . PHE A 1 336 ? -3.759 -2.902 17.422 1.00 97.62 336 PHE A CA 1
ATOM 2543 C C . PHE A 1 336 ? -3.598 -2.372 15.994 1.00 97.62 336 PHE A C 1
ATOM 2545 O O . PHE A 1 336 ? -2.585 -2.630 15.343 1.00 97.62 336 PHE A O 1
ATOM 2552 N N . SER A 1 337 ? -4.592 -1.633 15.504 1.00 96.81 337 SER A N 1
ATOM 2553 C CA . SER A 1 337 ? -4.619 -1.103 14.138 1.00 96.81 337 SER A CA 1
ATOM 2554 C C . SER A 1 337 ? -4.640 0.428 14.150 1.00 96.81 337 SER A C 1
ATOM 2556 O O . SER A 1 337 ? -5.673 1.057 14.384 1.00 96.81 337 SER A O 1
ATOM 2558 N N . ASP A 1 338 ? -3.464 1.022 13.937 1.00 94.44 338 ASP A N 1
ATOM 2559 C CA . ASP A 1 338 ? -3.238 2.468 14.012 1.00 94.44 338 ASP A CA 1
ATOM 2560 C C . ASP A 1 338 ? -3.385 3.149 12.646 1.00 94.44 338 ASP A C 1
ATOM 2562 O O . ASP A 1 338 ? -2.633 2.859 11.710 1.00 94.44 338 ASP A O 1
ATOM 2566 N N . PHE A 1 339 ? -4.307 4.111 12.554 1.00 93.19 339 PHE A N 1
ATOM 2567 C CA . PHE A 1 339 ? -4.468 4.979 11.382 1.00 93.19 339 PHE A CA 1
ATOM 2568 C C . PHE A 1 339 ? -4.135 6.444 11.684 1.00 93.19 339 PHE A C 1
ATOM 2570 O O . PHE A 1 339 ? -4.400 7.324 10.860 1.00 93.19 339 PHE A O 1
ATOM 2577 N N . ARG A 1 340 ? -3.472 6.703 12.817 1.00 92.50 340 ARG A N 1
ATOM 2578 C CA . ARG A 1 340 ? -2.954 8.005 13.255 1.00 92.50 340 ARG A CA 1
ATOM 2579 C C . ARG A 1 340 ? -4.040 9.041 13.545 1.00 92.50 340 ARG A C 1
ATOM 2581 O O . ARG A 1 340 ? -3.819 10.232 13.322 1.00 92.50 340 ARG A O 1
ATOM 2588 N N . HIS A 1 341 ? -5.176 8.611 14.094 1.00 92.56 341 HIS A N 1
ATOM 2589 C CA . HIS A 1 341 ? -6.269 9.505 14.512 1.00 92.56 341 HIS A CA 1
ATOM 2590 C C . HIS A 1 341 ? -6.323 9.727 16.037 1.00 92.56 341 HIS A C 1
ATOM 2592 O O . HIS A 1 341 ? -7.342 10.107 16.612 1.00 92.56 341 HIS A O 1
ATOM 2598 N N . GLY A 1 342 ? -5.170 9.567 16.695 1.00 87.25 342 GLY A N 1
ATOM 2599 C CA . GLY A 1 342 ? -4.948 9.991 18.078 1.00 87.25 342 GLY A CA 1
ATOM 2600 C C . GLY A 1 342 ? -5.162 8.909 19.137 1.00 87.25 342 GLY A C 1
ATOM 2601 O O . GLY A 1 342 ? -4.879 9.167 20.308 1.00 87.25 342 GLY A O 1
ATOM 2602 N N . MET A 1 343 ? -5.597 7.704 18.755 1.00 94.06 343 MET A N 1
ATOM 2603 C CA . MET A 1 343 ? -5.720 6.571 19.678 1.00 94.06 343 MET A CA 1
ATOM 2604 C C . MET A 1 343 ? -4.355 6.019 20.104 1.00 94.06 343 MET A C 1
ATOM 2606 O O . MET A 1 343 ? -4.138 5.756 21.288 1.00 94.06 343 MET A O 1
ATOM 2610 N N . PHE A 1 344 ? -3.409 5.911 19.167 1.00 95.69 344 PHE A N 1
ATOM 2611 C CA . PHE A 1 344 ? -2.062 5.403 19.425 1.00 95.69 344 PHE A CA 1
ATOM 2612 C C . PHE A 1 344 ? -1.017 6.506 19.326 1.00 95.69 344 PHE A C 1
ATOM 2614 O O . PHE A 1 344 ? -0.887 7.203 18.321 1.00 95.69 344 PHE A O 1
ATOM 2621 N N . ASN A 1 345 ? -0.252 6.668 20.396 1.00 93.44 345 ASN A N 1
ATOM 2622 C CA . ASN A 1 345 ? 0.907 7.541 20.458 1.00 93.44 345 ASN A CA 1
ATOM 2623 C C . ASN A 1 345 ? 1.820 7.103 21.613 1.00 93.44 345 ASN A C 1
ATOM 2625 O O . ASN A 1 345 ? 1.557 6.123 22.310 1.00 93.44 345 ASN A O 1
ATOM 2629 N N . ARG A 1 346 ? 2.917 7.837 21.822 1.00 94.00 346 ARG A N 1
ATOM 2630 C CA . ARG A 1 346 ? 3.926 7.505 22.841 1.00 94.00 346 ARG A CA 1
ATOM 2631 C C . ARG A 1 346 ? 3.367 7.420 24.266 1.00 94.00 346 ARG A C 1
ATOM 2633 O O . ARG A 1 346 ? 3.960 6.727 25.083 1.00 94.00 346 ARG A O 1
ATOM 2640 N N . GLU A 1 347 ? 2.263 8.103 24.556 1.00 93.31 347 GLU A N 1
ATOM 2641 C CA . GLU A 1 347 ? 1.646 8.145 25.885 1.00 93.31 347 GLU A CA 1
ATOM 2642 C C . GLU A 1 347 ? 0.574 7.061 26.060 1.00 93.31 347 GLU A C 1
ATOM 2644 O O . GLU A 1 347 ? 0.439 6.506 27.149 1.00 93.31 347 GLU A O 1
ATOM 2649 N N . THR A 1 348 ? -0.160 6.717 24.997 1.00 95.88 348 THR A N 1
ATOM 2650 C CA . THR A 1 348 ? -1.271 5.749 25.060 1.00 95.88 348 THR A CA 1
ATOM 2651 C C . THR A 1 348 ? -0.836 4.301 24.836 1.00 95.88 348 THR A C 1
ATOM 2653 O O . THR A 1 348 ? -1.441 3.390 25.400 1.00 95.88 348 THR A O 1
ATOM 2656 N N . ILE A 1 349 ? 0.230 4.066 24.063 1.00 96.81 349 ILE A N 1
ATOM 2657 C CA . ILE A 1 349 ? 0.706 2.714 23.733 1.00 96.81 349 ILE A CA 1
ATOM 2658 C C . ILE A 1 349 ? 1.141 1.919 24.982 1.00 96.81 349 ILE A C 1
ATOM 2660 O O . ILE A 1 349 ? 0.678 0.788 25.134 1.00 96.81 349 ILE A O 1
ATOM 2664 N N . PRO A 1 350 ? 1.983 2.443 25.902 1.00 97.44 350 PRO A N 1
ATOM 2665 C CA . PRO A 1 350 ? 2.448 1.641 27.037 1.00 97.44 350 PRO A CA 1
ATOM 2666 C C . PRO A 1 350 ? 1.319 1.164 27.974 1.00 97.44 350 PRO A C 1
ATOM 2668 O O . PRO A 1 350 ? 1.328 -0.014 28.341 1.00 97.44 350 PRO A O 1
ATOM 2671 N N . PRO A 1 351 ? 0.321 1.999 28.340 1.00 97.25 351 PRO A N 1
ATOM 2672 C CA . PRO A 1 351 ? -0.844 1.542 29.102 1.00 97.25 351 PRO A CA 1
ATOM 2673 C C . PRO A 1 351 ? -1.684 0.475 28.390 1.00 97.25 351 PRO A C 1
ATOM 2675 O O . PRO A 1 351 ? -2.137 -0.459 29.047 1.00 97.25 351 PRO A O 1
ATOM 2678 N N . LEU A 1 352 ? -1.870 0.578 27.069 1.00 96.25 352 LEU A N 1
ATOM 2679 C CA . LEU A 1 352 ? -2.628 -0.409 26.287 1.00 96.25 352 LEU A CA 1
ATOM 2680 C C . LEU A 1 352 ? -1.917 -1.765 26.237 1.00 96.25 352 LEU A C 1
ATOM 2682 O O . LEU A 1 352 ? -2.554 -2.793 26.432 1.00 96.25 352 LEU A O 1
ATOM 2686 N N . ILE A 1 353 ? -0.593 -1.772 26.057 1.00 95.94 353 ILE A N 1
ATOM 2687 C CA . ILE A 1 353 ? 0.207 -3.007 26.094 1.00 95.94 353 ILE A CA 1
ATOM 2688 C C . ILE A 1 353 ? 0.150 -3.645 27.485 1.00 95.94 353 ILE A C 1
ATOM 2690 O O . ILE A 1 353 ? 0.005 -4.857 27.604 1.00 95.94 353 ILE A O 1
ATOM 2694 N N . LYS A 1 354 ? 0.236 -2.841 28.551 1.00 96.62 354 LYS A N 1
ATOM 2695 C CA . LYS A 1 354 ? 0.152 -3.344 29.931 1.00 96.62 354 LYS A CA 1
ATOM 2696 C C . LYS A 1 354 ? -1.218 -3.956 30.259 1.00 96.62 354 LYS A C 1
ATOM 2698 O O . LYS A 1 354 ? -1.305 -4.746 31.192 1.00 96.62 354 LYS A O 1
ATOM 2703 N N . ALA A 1 355 ? -2.261 -3.570 29.530 1.00 95.69 355 ALA A N 1
ATOM 2704 C CA . ALA A 1 355 ? -3.619 -4.064 29.716 1.00 95.69 355 ALA A CA 1
ATOM 2705 C C . ALA A 1 355 ? -3.909 -5.379 28.977 1.00 95.69 355 ALA A C 1
ATOM 2707 O O . ALA A 1 355 ? -5.007 -5.901 29.125 1.00 95.69 355 ALA A O 1
ATOM 2708 N N . LEU A 1 356 ? -2.966 -5.905 28.184 1.00 94.06 356 LEU A N 1
ATOM 2709 C CA . LEU A 1 356 ? -3.159 -7.174 27.485 1.00 94.06 356 LEU A CA 1
ATOM 2710 C C . LEU A 1 356 ? -3.488 -8.306 28.478 1.00 94.06 356 LEU A C 1
ATOM 2712 O O . LEU A 1 356 ? -2.850 -8.380 29.535 1.00 94.06 356 LEU A O 1
ATOM 2716 N N . PRO A 1 357 ? -4.457 -9.181 28.150 1.00 84.12 357 PRO A N 1
ATOM 2717 C CA . PRO A 1 357 ? -4.780 -10.334 28.980 1.00 84.12 357 PRO A CA 1
ATOM 2718 C C . PRO A 1 357 ? -3.569 -11.276 29.084 1.00 84.12 357 PRO A C 1
ATOM 2720 O O . PRO A 1 357 ? -2.750 -11.353 28.166 1.00 84.12 357 PRO A O 1
ATOM 2723 N N . ALA A 1 358 ? -3.439 -11.925 30.246 1.00 69.75 358 ALA A N 1
ATOM 2724 C CA . ALA A 1 358 ? -2.297 -12.768 30.610 1.00 69.75 358 ALA A CA 1
ATOM 2725 C C . ALA A 1 358 ? -2.266 -14.118 29.885 1.00 69.75 358 ALA A C 1
ATOM 2727 O O . ALA A 1 358 ? -3.359 -14.683 29.643 1.00 69.75 358 ALA A O 1
#

InterPro domains:
  IPR004821 Cytidyltransferase-like domain [PF01467] (36-163)
  IPR004821 Cytidyltransferase-like domain [TIGR00125] (33-96)
  IPR011611 Carbohydrate kinase PfkB [PF00294] (201-299)
  IPR014729 Rossmann-like alpha/beta/alpha sandwich fold [G3DSA:3.40.50.620] (2-169)
  IPR029056 Ribokinase-like [G3DSA:3.40.1190.20] (188-357)
  IPR029056 Ribokinase-like [SSF53613] (199-355)

Radius of gyration: 30.18 Å; chains: 1; bounding box: 71×58×68 Å